Protein AF-A0A1J9QAL1-F1 (afdb_monomer)

Radius of gyration: 23.19 Å; Cα contacts (8 Å, |Δi|>4): 444; chains: 1; bounding box: 51×46×74 Å

Mean predicted aligned error: 13.64 Å

Sequence (274 aa):
MTLDLRPATLLKVIETEDSNLILTVKATVKRKQAPIKALMLPHNRDQYMPSDEPDDVVESREITPYADLEEEDDTTERERSHQLRLTFNRPPIDIERGFFFGTDKQAYDVLLETKTRQGDISEIHFYITFNDEECLVLMGALNTGGTAVSYDGWGQRSRRRRDFKWILFLDRKNLTTAPTEPLSSKQCPIYVPSRGLGRGVFGEVVLVTDVSSAKLYAAKVFGKRAAFQNKMNIIRNISHRHIVEFVDFVDEHSPQMITEYLPGGNLEKEHKRH

Solvent-accessible surface area (backbone atoms only — not comparable to full-atom values): 16800 Å² total; per-residue (Å²): 94,76,48,77,45,64,71,64,95,65,65,75,68,59,84,59,84,55,84,47,64,73,48,76,51,68,53,76,80,85,84,55,67,63,56,47,56,17,55,67,31,80,79,21,51,86,40,40,43,81,54,83,77,73,76,78,82,73,77,82,73,85,78,80,91,77,82,87,82,78,93,69,89,76,78,76,74,70,88,65,54,45,35,36,51,45,31,66,92,61,65,38,90,44,72,94,67,25,39,32,36,17,45,48,84,90,83,48,56,32,46,56,48,90,84,68,100,69,79,64,72,24,61,57,34,33,31,39,30,66,48,100,80,73,42,47,28,40,36,29,28,70,84,41,78,24,41,24,58,20,51,67,72,44,46,65,84,48,72,57,37,50,63,39,59,36,52,58,78,89,55,86,86,67,74,79,69,49,58,93,61,86,66,90,62,92,67,75,80,49,70,48,77,75,49,81,74,49,76,55,97,85,35,43,29,29,33,24,30,30,33,62,39,49,37,65,26,30,31,40,40,40,96,46,70,69,64,45,54,57,47,52,75,58,47,77,78,54,84,52,100,91,48,87,47,66,74,49,76,46,70,89,84,55,42,27,45,33,24,63,56,68,89,82,68,50,71,70,62,54,59,73,73,111

pLDDT: mean 70.22, std 18.39, range [26.47, 92.69]

InterPro domains:
  IPR000719 Protein kinase domain [PF00069] (193-272)
  IPR000719 Protein kinase domain [PS50011] (191-274)
  IPR011009 Protein kinase-like domain superfamily [SSF56112] (191-272)
  IPR017441 Protein kinase, ATP binding site [PS00107] (197-220)

Structure (mmCIF, N/CA/C/O backbone):
data_AF-A0A1J9QAL1-F1
#
_entry.id   AF-A0A1J9QAL1-F1
#
loop_
_atom_site.group_PDB
_atom_site.id
_atom_site.type_symbol
_atom_site.label_atom_id
_atom_site.label_alt_id
_atom_site.label_comp_id
_atom_site.label_asym_id
_atom_site.label_entity_id
_atom_site.label_seq_id
_atom_site.pdbx_PDB_ins_code
_atom_site.Cartn_x
_atom_site.Cartn_y
_atom_site.Cartn_z
_atom_site.occupancy
_atom_site.B_iso_or_equiv
_atom_site.auth_seq_id
_atom_site.auth_comp_id
_atom_site.auth_asym_id
_atom_site.auth_atom_id
_atom_site.pdbx_PDB_model_num
ATOM 1 N N . MET A 1 1 ? -4.523 12.481 9.105 1.00 44.00 1 MET A N 1
ATOM 2 C CA . MET A 1 1 ? -3.624 11.488 9.740 1.00 44.00 1 MET A CA 1
ATOM 3 C C . MET A 1 1 ? -2.606 10.968 8.719 1.00 44.00 1 MET A C 1
ATOM 5 O O . MET A 1 1 ? -2.950 10.912 7.541 1.00 44.00 1 MET A O 1
ATOM 9 N N . THR A 1 2 ? -1.374 10.642 9.135 1.00 42.22 2 THR A N 1
ATOM 10 C CA . THR A 1 2 ? -0.340 10.021 8.278 1.00 42.22 2 THR A CA 1
ATOM 11 C C . THR A 1 2 ? 0.033 8.667 8.864 1.00 42.22 2 THR A C 1
ATOM 13 O O . THR A 1 2 ? 0.463 8.611 10.014 1.00 42.22 2 THR A O 1
ATOM 16 N N . LEU A 1 3 ? -0.135 7.604 8.084 1.00 49.38 3 LEU A N 1
ATOM 17 C CA . LEU A 1 3 ? 0.324 6.260 8.414 1.00 49.38 3 LEU A CA 1
ATOM 18 C C . LEU A 1 3 ? 1.672 6.032 7.725 1.00 49.38 3 LEU A C 1
ATOM 20 O O . LEU A 1 3 ? 1.733 6.011 6.498 1.00 49.38 3 LEU A O 1
ATOM 24 N N . ASP A 1 4 ? 2.744 5.920 8.513 1.00 48.81 4 ASP A N 1
ATOM 25 C CA . ASP A 1 4 ? 4.092 5.621 8.017 1.00 48.81 4 ASP A CA 1
ATOM 26 C C . ASP A 1 4 ? 4.394 4.136 8.223 1.00 48.81 4 ASP A C 1
ATOM 28 O O . ASP A 1 4 ? 4.777 3.719 9.317 1.00 48.81 4 ASP A O 1
ATOM 32 N N . LEU A 1 5 ? 4.196 3.336 7.177 1.00 45.59 5 LEU A N 1
ATOM 33 C CA . LEU A 1 5 ? 4.610 1.940 7.154 1.00 45.59 5 LEU A CA 1
ATOM 34 C C . LEU A 1 5 ? 6.097 1.928 6.785 1.00 45.59 5 LEU A C 1
ATOM 36 O O . LEU A 1 5 ? 6.481 2.351 5.699 1.00 45.59 5 LEU A O 1
ATOM 40 N N . ARG A 1 6 ? 6.963 1.525 7.714 1.00 36.12 6 ARG A N 1
ATOM 41 C CA . ARG A 1 6 ? 8.414 1.474 7.493 1.00 36.12 6 ARG A CA 1
ATOM 42 C C . ARG A 1 6 ? 8.888 0.028 7.307 1.00 36.12 6 ARG A C 1
ATOM 44 O O . ARG A 1 6 ? 8.418 -0.844 8.035 1.00 36.12 6 ARG A O 1
ATOM 51 N N . PRO A 1 7 ? 9.905 -0.213 6.469 1.00 31.02 7 PRO A N 1
ATOM 52 C CA . PRO A 1 7 ? 10.680 -1.435 6.467 1.00 31.02 7 PRO A CA 1
ATOM 53 C C . PRO A 1 7 ? 11.702 -1.277 7.604 1.00 31.02 7 PRO A C 1
ATOM 55 O O . PRO A 1 7 ? 12.449 -0.305 7.631 1.00 31.02 7 PRO A O 1
ATOM 58 N N . ALA A 1 8 ? 11.725 -2.175 8.585 1.00 28.23 8 ALA A N 1
ATOM 59 C CA . ALA A 1 8 ? 12.840 -2.313 9.539 1.00 28.23 8 ALA A CA 1
ATOM 60 C C . ALA A 1 8 ? 13.425 -0.999 10.121 1.00 28.23 8 ALA A C 1
ATOM 62 O O . ALA A 1 8 ? 14.508 -0.561 9.757 1.00 28.23 8 ALA A O 1
ATOM 63 N N . THR A 1 9 ? 12.760 -0.325 11.053 1.00 26.47 9 THR A N 1
ATOM 64 C CA . THR A 1 9 ? 13.133 -0.512 12.479 1.00 26.47 9 THR A CA 1
ATOM 65 C C . THR A 1 9 ? 12.033 -1.205 13.283 1.00 26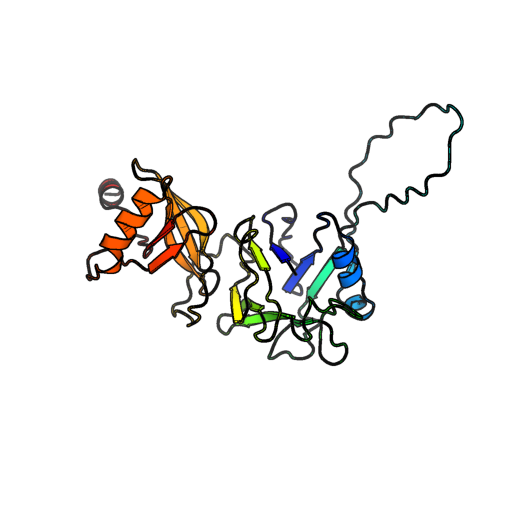.47 9 THR A C 1
ATOM 67 O O . THR A 1 9 ? 12.021 -1.232 14.504 1.00 26.47 9 THR A O 1
ATOM 70 N N . LEU A 1 10 ? 11.089 -1.784 12.552 1.00 31.61 10 LEU A N 1
ATOM 71 C CA . LEU A 1 10 ? 9.937 -2.533 13.036 1.00 31.61 10 LEU A CA 1
ATOM 72 C C . LEU A 1 10 ? 9.922 -3.934 12.402 1.00 31.61 10 LEU A C 1
ATOM 74 O O . LEU A 1 10 ? 8.880 -4.556 12.259 1.00 31.61 10 LEU A O 1
ATOM 78 N N . LEU A 1 11 ? 11.107 -4.409 11.996 1.00 28.36 11 LEU A N 1
ATOM 79 C CA . LEU A 1 11 ? 11.365 -5.778 11.559 1.00 28.36 11 LEU A CA 1
ATOM 80 C C . LEU A 1 11 ? 12.098 -6.531 12.677 1.00 28.36 11 LEU A C 1
ATOM 82 O O . LEU A 1 11 ? 13.211 -7.009 12.520 1.00 28.36 11 LEU A O 1
ATOM 86 N N . LYS A 1 12 ? 11.421 -6.669 13.810 1.00 28.33 12 LYS A N 1
ATOM 87 C CA . LYS A 1 12 ? 10.929 -8.004 14.119 1.00 28.33 12 LYS A CA 1
ATOM 88 C C . LYS A 1 12 ? 9.468 -7.994 13.662 1.00 28.33 12 LYS A C 1
ATOM 90 O O . LYS A 1 12 ? 8.546 -7.860 14.457 1.00 28.33 12 LYS A O 1
ATOM 95 N N . VAL A 1 13 ? 9.253 -8.149 12.350 1.00 34.69 13 VAL A N 1
ATOM 96 C CA . VAL A 1 13 ? 8.207 -9.077 11.926 1.00 34.69 13 VAL A CA 1
ATOM 97 C C . VAL A 1 13 ? 8.785 -10.363 12.466 1.00 34.69 13 VAL A C 1
ATOM 99 O O . VAL A 1 13 ? 9.660 -10.979 11.865 1.00 34.69 13 VAL A O 1
ATOM 102 N N . ILE A 1 14 ? 8.465 -10.611 13.736 1.00 33.81 14 ILE A N 1
ATOM 103 C CA . ILE A 1 14 ? 8.548 -11.930 14.300 1.00 33.81 14 ILE A CA 1
ATOM 104 C C . ILE A 1 14 ? 7.841 -12.743 13.222 1.00 33.81 14 ILE A C 1
ATOM 106 O O . ILE A 1 14 ? 6.756 -12.363 12.771 1.00 33.81 14 ILE A O 1
ATOM 110 N N . GLU A 1 15 ? 8.508 -13.765 12.715 1.00 38.78 15 GLU A N 1
ATOM 111 C CA . GLU A 1 15 ? 7.808 -14.948 12.249 1.00 38.78 15 GLU A CA 1
ATOM 112 C C . GLU A 1 15 ? 6.836 -15.292 13.379 1.00 38.78 15 GLU A C 1
ATOM 114 O O . GLU A 1 15 ? 7.219 -15.959 14.335 1.00 38.78 15 GLU A O 1
ATOM 119 N N . THR A 1 16 ? 5.659 -14.660 13.424 1.00 40.59 16 THR A N 1
ATOM 120 C CA . THR A 1 16 ? 4.773 -14.831 14.557 1.00 40.59 16 THR A CA 1
ATOM 121 C C . THR A 1 16 ? 4.204 -16.211 14.367 1.00 40.59 16 THR A C 1
ATOM 123 O O . THR A 1 16 ? 3.230 -16.396 13.649 1.00 40.59 16 THR A O 1
ATOM 126 N N . GLU A 1 17 ? 4.818 -17.166 15.059 1.00 49.66 17 GLU A N 1
ATOM 127 C CA . GLU A 1 17 ? 4.207 -18.429 15.467 1.00 49.66 17 GLU A CA 1
ATOM 128 C C . GLU A 1 17 ? 2.837 -18.193 16.140 1.00 49.66 17 GLU A C 1
ATOM 130 O O . GLU A 1 17 ? 2.042 -19.116 16.280 1.00 49.66 17 GLU A O 1
ATOM 135 N N . ASP A 1 18 ? 2.529 -16.946 16.527 1.00 64.12 18 ASP A N 1
ATOM 136 C CA . ASP A 1 18 ? 1.201 -16.482 16.908 1.00 64.12 18 ASP A CA 1
ATOM 137 C C . ASP A 1 18 ? 0.261 -16.400 15.690 1.00 64.12 18 ASP A C 1
ATOM 139 O O . ASP A 1 18 ? 0.054 -15.342 15.090 1.00 64.12 18 ASP A O 1
ATOM 143 N N . SER A 1 19 ? -0.353 -17.541 15.368 1.00 73.25 19 SER A N 1
ATOM 144 C CA . SER A 1 19 ? -1.399 -17.697 14.348 1.00 73.25 19 SER A CA 1
ATOM 145 C C . SER A 1 19 ? -2.634 -16.813 14.573 1.00 73.25 19 SER A C 1
ATOM 147 O O . SER A 1 19 ? -3.528 -16.782 13.731 1.00 73.25 19 SER A O 1
ATOM 149 N N . ASN A 1 20 ? -2.728 -16.127 15.716 1.00 83.62 20 ASN A N 1
ATOM 150 C CA . ASN A 1 20 ? -3.846 -15.267 16.067 1.00 83.62 20 ASN A CA 1
ATOM 151 C C . ASN A 1 20 ? -3.594 -13.776 15.747 1.00 83.62 20 ASN A C 1
ATOM 153 O O . ASN A 1 20 ? -4.528 -12.977 15.828 1.00 83.62 20 ASN A O 1
ATOM 157 N N . LEU A 1 21 ? -2.377 -13.367 15.369 1.00 83.62 21 LEU A N 1
ATOM 158 C CA . LEU A 1 21 ? -2.067 -11.973 15.028 1.00 83.62 21 LEU A CA 1
ATOM 159 C C . LEU A 1 21 ? -2.410 -11.642 13.566 1.00 83.62 21 LEU A C 1
ATOM 161 O O . LEU A 1 21 ? -1.932 -12.299 12.650 1.00 83.62 21 LEU A O 1
ATOM 165 N N . ILE A 1 22 ? -3.171 -10.563 13.351 1.00 83.31 22 ILE A N 1
ATOM 166 C CA . ILE A 1 22 ? -3.486 -10.026 12.016 1.00 83.31 22 ILE A CA 1
ATOM 167 C C . ILE A 1 22 ? -2.490 -8.923 11.637 1.00 83.31 22 ILE A C 1
ATOM 169 O O . ILE A 1 22 ? -1.850 -8.975 10.590 1.00 83.31 22 ILE A O 1
ATOM 173 N N . LEU A 1 23 ? -2.371 -7.891 12.479 1.00 84.25 23 LEU A N 1
ATOM 174 C CA . LEU A 1 23 ? -1.538 -6.713 12.218 1.00 84.25 23 LEU A CA 1
ATOM 175 C C . LEU A 1 23 ? -1.166 -6.015 13.529 1.00 84.25 23 LEU A C 1
ATOM 177 O O . LEU A 1 23 ? -1.953 -5.976 14.472 1.00 84.25 23 LEU A O 1
ATOM 181 N N . THR A 1 24 ? 0.015 -5.397 13.570 1.00 83.50 24 THR A N 1
ATOM 182 C CA . THR A 1 24 ? 0.399 -4.472 14.646 1.00 83.50 24 THR A CA 1
ATOM 183 C C . THR A 1 24 ? 0.444 -3.039 14.125 1.00 83.50 24 THR A C 1
ATOM 185 O O . THR A 1 24 ? 1.157 -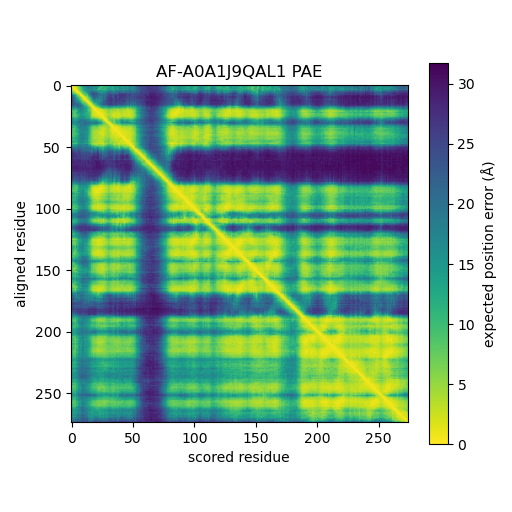2.741 13.168 1.00 83.50 24 THR A O 1
ATOM 188 N N . VAL A 1 25 ? -0.283 -2.136 14.780 1.00 82.38 25 VAL A N 1
ATOM 189 C CA . VAL A 1 25 ? -0.315 -0.701 14.473 1.00 82.38 25 VAL A CA 1
ATOM 190 C C . VAL A 1 25 ? 0.496 0.040 15.530 1.00 82.38 25 VAL A C 1
ATOM 192 O O . VAL A 1 25 ? 0.171 -0.031 16.711 1.00 82.38 25 VAL A O 1
ATOM 195 N N . LYS A 1 26 ? 1.546 0.765 15.127 1.00 79.56 26 LYS A N 1
ATOM 196 C CA . LYS A 1 26 ? 2.393 1.538 16.051 1.00 79.56 26 LYS A CA 1
ATOM 197 C C . LYS A 1 26 ? 2.291 3.035 15.791 1.00 79.56 26 LYS A C 1
ATOM 199 O O . LYS A 1 26 ? 2.238 3.478 14.644 1.00 79.56 26 LYS A O 1
ATOM 204 N N . ALA A 1 27 ? 2.317 3.823 16.860 1.00 71.94 27 ALA A N 1
ATOM 205 C CA . ALA A 1 27 ? 2.419 5.273 16.759 1.00 71.94 27 ALA A CA 1
ATOM 206 C C . ALA A 1 27 ? 3.883 5.685 16.544 1.00 71.94 27 ALA A C 1
ATOM 208 O O . ALA A 1 27 ? 4.747 5.383 17.362 1.00 71.94 27 ALA A O 1
ATOM 209 N N . THR A 1 28 ? 4.179 6.421 15.470 1.00 64.56 28 THR A N 1
ATOM 210 C CA . THR A 1 28 ? 5.517 7.002 15.275 1.00 64.56 28 THR A CA 1
ATOM 211 C C . THR A 1 28 ? 5.634 8.353 15.981 1.00 64.56 28 THR A C 1
ATOM 213 O O . THR A 1 28 ? 4.925 9.303 15.630 1.00 64.56 28 THR A O 1
ATOM 216 N N . VAL A 1 29 ? 6.573 8.470 16.920 1.00 58.91 29 VAL A N 1
ATOM 217 C CA . VAL A 1 29 ? 6.831 9.681 17.719 1.00 58.91 29 VAL A CA 1
ATOM 218 C C . VAL A 1 29 ? 7.684 10.672 16.927 1.00 58.91 29 VAL A C 1
ATOM 220 O O . VAL A 1 29 ? 8.828 10.952 17.245 1.00 58.91 29 VAL A O 1
ATOM 223 N N . LYS A 1 30 ? 7.164 11.210 15.821 1.00 54.84 30 LYS A N 1
ATOM 224 C CA . LYS A 1 30 ? 7.958 12.141 14.999 1.00 54.84 30 LYS A CA 1
ATOM 225 C C . LYS A 1 30 ? 7.956 13.592 15.482 1.00 54.84 30 LYS A C 1
ATOM 227 O O . LYS A 1 30 ? 8.576 14.381 14.783 1.00 54.84 30 LYS A O 1
ATOM 232 N N . ARG A 1 31 ? 7.260 13.945 16.586 1.00 48.56 31 ARG A N 1
ATOM 233 C CA . ARG A 1 31 ? 7.255 15.264 17.301 1.00 48.56 31 ARG A CA 1
ATOM 234 C C . ARG A 1 31 ? 5.979 15.548 18.118 1.00 48.56 31 ARG A C 1
ATOM 236 O O . ARG A 1 31 ? 5.906 16.572 18.785 1.00 48.56 31 ARG A O 1
ATOM 243 N N . LYS A 1 32 ? 4.932 14.719 18.029 1.00 58.09 32 LYS A N 1
ATOM 244 C CA . LYS A 1 32 ? 3.644 14.953 18.711 1.00 58.09 32 LYS A CA 1
ATOM 245 C C . LYS A 1 32 ? 3.228 13.706 19.482 1.00 58.09 32 LYS A C 1
ATOM 247 O O . LYS A 1 32 ? 3.174 12.638 18.888 1.00 58.09 32 LYS A O 1
ATOM 252 N N . GLN A 1 33 ? 2.860 13.860 20.754 1.00 66.69 33 GLN A N 1
ATOM 253 C CA . GLN A 1 33 ? 2.300 12.778 21.582 1.00 66.69 33 GLN A CA 1
ATOM 254 C C . GLN A 1 33 ? 0.847 12.419 21.212 1.00 66.69 33 GLN A C 1
ATOM 256 O O . GLN A 1 33 ? 0.307 11.438 21.709 1.00 66.69 33 GLN A O 1
ATOM 261 N N . ALA A 1 34 ? 0.186 13.198 20.346 1.00 69.31 34 ALA A N 1
ATOM 262 C CA . ALA A 1 34 ? -1.221 12.987 19.991 1.00 69.31 34 ALA A CA 1
ATOM 263 C C . ALA A 1 34 ? -1.540 11.566 19.465 1.00 69.31 34 ALA A C 1
ATOM 265 O O . ALA A 1 34 ? -2.515 10.990 19.940 1.00 69.31 34 ALA A O 1
ATOM 266 N N . PRO A 1 35 ? -0.730 10.945 18.578 1.00 70.94 35 PRO A N 1
ATOM 267 C CA . PRO A 1 35 ? -0.970 9.568 18.143 1.00 70.94 35 PRO A CA 1
ATOM 268 C C . PRO A 1 35 ? -0.834 8.551 19.281 1.00 70.94 35 PRO A C 1
ATOM 270 O O . PRO A 1 35 ? -1.617 7.616 19.343 1.00 70.94 35 PRO A O 1
ATOM 273 N N . ILE A 1 36 ? 0.107 8.748 20.212 1.00 73.25 36 ILE A N 1
ATOM 274 C CA . ILE A 1 36 ? 0.244 7.894 21.403 1.00 73.25 36 ILE A CA 1
ATOM 275 C C . ILE A 1 36 ? -1.014 7.995 22.271 1.00 73.25 36 ILE A C 1
ATOM 277 O O . ILE A 1 36 ? -1.611 6.979 22.618 1.00 73.25 36 ILE A O 1
ATOM 281 N N . LYS A 1 37 ? -1.460 9.225 22.557 1.00 76.75 37 LYS A N 1
ATOM 282 C CA . LYS A 1 37 ? -2.675 9.483 23.344 1.00 76.75 37 LYS A CA 1
ATOM 283 C C . LYS A 1 37 ? -3.911 8.845 22.711 1.00 76.75 37 LYS A C 1
ATOM 285 O O . LYS A 1 37 ? -4.766 8.364 23.445 1.00 76.75 37 LYS A O 1
ATOM 290 N N . ALA A 1 38 ? -3.981 8.809 21.378 1.00 78.38 38 ALA A N 1
ATOM 291 C CA . ALA A 1 38 ? -5.024 8.103 20.643 1.00 78.38 38 ALA A CA 1
ATOM 292 C C . ALA A 1 38 ? -4.972 6.585 20.885 1.00 78.38 38 ALA A C 1
ATOM 294 O O . ALA A 1 38 ? -5.982 5.998 21.259 1.00 78.38 38 ALA A O 1
ATOM 295 N N . LEU A 1 39 ? -3.802 5.946 20.758 1.00 80.44 39 LEU A N 1
ATOM 296 C CA . LEU A 1 39 ? -3.681 4.500 21.008 1.00 80.44 39 LEU A CA 1
ATOM 297 C C . LEU A 1 39 ? -4.015 4.125 22.459 1.00 80.44 39 LEU A C 1
ATOM 299 O O . LEU A 1 39 ? -4.565 3.057 22.696 1.00 80.44 39 LEU A O 1
ATOM 303 N N . MET A 1 40 ? -3.731 5.011 23.416 1.00 80.31 40 MET A N 1
ATOM 304 C CA . MET A 1 40 ? -3.992 4.804 24.847 1.00 80.31 40 MET A CA 1
ATOM 305 C C . MET A 1 40 ? -5.431 5.126 25.282 1.00 80.31 40 MET A C 1
ATOM 307 O O . MET A 1 40 ? -5.734 5.082 26.477 1.00 80.31 40 MET A O 1
ATOM 311 N N . LEU A 1 41 ? -6.328 5.487 24.357 1.00 82.69 41 LEU A N 1
ATOM 312 C CA . LEU A 1 41 ? -7.716 5.769 24.713 1.00 82.69 41 LEU A CA 1
ATOM 313 C C . LEU A 1 41 ? -8.362 4.544 25.380 1.00 82.69 41 LEU A C 1
ATOM 315 O O . LEU A 1 41 ? -8.151 3.427 24.915 1.00 82.69 41 LEU A O 1
ATOM 319 N N . PRO A 1 42 ? -9.211 4.723 26.415 1.00 84.06 42 PRO A N 1
ATOM 320 C CA . PRO A 1 42 ? -9.807 3.600 27.144 1.00 84.06 42 PRO A CA 1
ATOM 321 C C . PRO A 1 42 ? -10.554 2.587 26.267 1.00 84.06 42 PRO A C 1
ATOM 323 O O . PRO A 1 42 ? -10.634 1.422 26.632 1.00 84.06 42 PRO A O 1
ATOM 326 N N . HIS A 1 43 ? -11.070 3.022 25.112 1.00 84.00 43 HIS A N 1
ATOM 327 C CA . HIS A 1 43 ? -11.781 2.164 24.155 1.00 84.00 43 HIS A CA 1
ATOM 328 C C . HIS A 1 43 ? -10.834 1.198 23.429 1.00 84.00 43 HIS A C 1
ATOM 330 O O . HIS A 1 43 ? -11.241 0.113 23.048 1.00 84.00 43 HIS A O 1
ATOM 336 N N . ASN A 1 44 ? -9.555 1.556 23.302 1.00 85.06 44 ASN A N 1
ATOM 337 C CA . ASN A 1 44 ? -8.545 0.732 22.645 1.00 85.06 44 ASN A CA 1
ATOM 338 C C . ASN A 1 44 ? -7.849 -0.223 23.626 1.00 85.06 44 ASN A C 1
ATOM 340 O O . ASN A 1 44 ? -6.970 -0.976 23.216 1.00 85.06 44 ASN A O 1
ATOM 344 N N . ARG A 1 45 ? -8.201 -0.183 24.922 1.00 82.44 45 ARG A N 1
ATOM 345 C CA . ARG A 1 45 ? -7.477 -0.877 26.001 1.00 82.44 45 ARG A CA 1
ATOM 346 C C . ARG A 1 45 ? -7.335 -2.372 25.750 1.00 82.44 45 ARG A C 1
ATOM 348 O O . ARG A 1 45 ? -6.292 -2.931 26.068 1.00 82.44 45 ARG A O 1
ATOM 355 N N . ASP A 1 46 ? -8.352 -2.995 25.166 1.00 80.19 46 ASP A N 1
ATOM 356 C CA . ASP A 1 46 ? -8.321 -4.426 24.890 1.00 80.19 46 ASP A CA 1
ATOM 357 C C . ASP A 1 46 ? -7.293 -4.764 23.808 1.00 80.19 46 ASP A C 1
ATOM 359 O O . ASP A 1 46 ? -6.580 -5.753 23.937 1.00 80.19 46 ASP A O 1
ATOM 363 N N . GLN A 1 47 ? -7.156 -3.934 22.773 1.00 81.06 47 GLN A N 1
ATOM 364 C CA . GLN A 1 47 ? -6.204 -4.145 21.673 1.00 81.06 47 GLN A CA 1
ATOM 365 C C . GLN A 1 47 ? -4.817 -3.546 21.952 1.00 81.06 47 GLN A C 1
ATOM 367 O O . GLN A 1 47 ? -3.858 -3.830 21.233 1.00 81.06 47 GLN A O 1
ATOM 372 N N . TYR A 1 48 ? -4.699 -2.709 22.980 1.00 83.62 48 TYR A N 1
ATOM 373 C CA . TYR A 1 48 ? -3.473 -2.017 23.340 1.00 83.62 48 TYR A CA 1
ATOM 374 C C . TYR A 1 48 ? -2.479 -2.937 24.046 1.00 83.62 48 TYR A C 1
ATOM 376 O O . TYR A 1 48 ? -2.805 -3.614 25.020 1.00 83.62 48 TYR A O 1
ATOM 384 N N . MET A 1 49 ? -1.229 -2.896 23.587 1.00 78.19 49 MET A N 1
ATOM 385 C CA . MET A 1 49 ? -0.098 -3.476 24.300 1.00 78.19 49 MET A CA 1
ATOM 386 C C . MET A 1 49 ? 0.984 -2.414 24.518 1.00 78.19 49 MET A C 1
ATOM 388 O O . MET A 1 49 ? 1.424 -1.787 23.550 1.00 78.19 49 MET A O 1
ATOM 392 N N . PRO A 1 50 ? 1.455 -2.211 25.760 1.00 68.56 50 PRO A N 1
ATOM 393 C CA . PRO A 1 50 ? 2.728 -1.542 25.981 1.00 68.56 50 PRO A CA 1
ATOM 394 C C . PRO A 1 50 ? 3.856 -2.442 25.448 1.00 68.56 50 PRO A C 1
ATOM 396 O O . PRO A 1 50 ? 3.772 -3.664 25.532 1.00 68.56 50 PRO A O 1
ATOM 399 N N . SER A 1 51 ? 4.882 -1.856 24.835 1.00 63.75 51 SER A N 1
ATOM 400 C CA . SER A 1 51 ? 6.058 -2.605 24.380 1.00 63.75 51 SER A CA 1
ATOM 401 C C . SER A 1 51 ? 7.013 -2.859 25.547 1.00 63.75 51 SER A C 1
ATOM 403 O O . SER A 1 51 ? 7.399 -1.906 26.219 1.00 63.75 51 SER A O 1
ATOM 405 N N . ASP A 1 52 ? 7.428 -4.115 25.727 1.00 52.69 52 ASP A N 1
ATOM 406 C CA . ASP A 1 52 ? 8.350 -4.579 26.781 1.00 52.69 52 ASP A CA 1
ATOM 407 C C . ASP A 1 52 ? 9.829 -4.594 26.340 1.00 52.69 52 ASP A C 1
ATOM 409 O O . ASP A 1 52 ? 10.632 -5.316 26.925 1.00 52.69 52 ASP A O 1
ATOM 413 N N . GLU A 1 53 ? 10.211 -3.860 25.286 1.00 48.69 53 GLU A N 1
ATOM 414 C CA . GLU A 1 53 ? 11.618 -3.843 24.850 1.00 48.69 53 GLU A CA 1
ATOM 415 C C . GLU A 1 53 ? 12.467 -3.248 25.991 1.00 48.69 53 GLU A C 1
ATOM 417 O O . GLU A 1 53 ? 12.212 -2.103 26.386 1.00 48.69 53 GLU A O 1
ATOM 422 N N . PRO A 1 54 ? 13.411 -4.012 26.576 1.00 40.41 54 PRO A N 1
ATOM 423 C CA . PRO A 1 54 ? 14.272 -3.504 27.628 1.00 40.41 54 PRO A CA 1
ATOM 424 C C . PRO A 1 54 ? 15.164 -2.412 27.042 1.00 40.41 54 PRO A C 1
ATOM 426 O O . PRO A 1 54 ? 15.735 -2.589 25.968 1.00 40.41 54 PRO A O 1
ATOM 429 N N . ASP A 1 55 ? 15.266 -1.292 27.759 1.00 40.59 55 ASP A N 1
ATOM 430 C CA . ASP A 1 55 ? 16.217 -0.227 27.457 1.00 40.59 55 ASP A CA 1
ATOM 431 C C . ASP A 1 55 ? 17.597 -0.855 27.208 1.00 40.59 55 ASP A C 1
ATOM 433 O O . ASP A 1 55 ? 18.118 -1.557 28.083 1.00 40.59 55 ASP A O 1
ATOM 437 N N . ASP A 1 56 ? 18.182 -0.618 26.028 1.00 37.91 56 ASP A N 1
ATOM 438 C CA . ASP A 1 56 ? 19.599 -0.890 25.800 1.00 37.91 56 ASP A CA 1
ATOM 439 C C . ASP A 1 56 ? 20.365 -0.314 26.992 1.00 37.91 56 ASP A C 1
ATOM 441 O O . ASP A 1 56 ? 20.205 0.858 27.347 1.00 37.91 56 ASP A O 1
ATOM 445 N N . VAL A 1 57 ? 21.132 -1.179 27.654 1.00 38.06 57 VAL A N 1
ATOM 446 C CA . VAL A 1 57 ? 21.895 -0.872 28.860 1.00 38.06 57 VAL A CA 1
ATOM 447 C C . VAL A 1 57 ? 22.786 0.331 28.566 1.00 38.06 57 VAL A C 1
ATOM 449 O O . VAL A 1 57 ? 23.864 0.200 27.990 1.00 38.06 57 VAL A O 1
ATOM 452 N N . VAL A 1 58 ? 22.338 1.522 28.967 1.00 39.22 58 VAL A N 1
ATOM 453 C CA . VAL A 1 58 ? 23.212 2.681 29.089 1.00 39.22 58 VAL A CA 1
ATOM 454 C C . VAL A 1 58 ? 24.127 2.361 30.257 1.00 39.22 58 VAL A C 1
ATOM 456 O O . VAL A 1 58 ? 23.749 2.453 31.426 1.00 39.22 58 VAL A O 1
ATOM 459 N N . GLU A 1 59 ? 25.313 1.889 29.893 1.00 35.78 59 GLU A N 1
ATOM 460 C CA . GLU A 1 59 ? 26.474 1.698 30.741 1.00 35.78 59 GLU A CA 1
ATOM 461 C C . GLU A 1 59 ? 26.572 2.880 31.715 1.00 35.78 59 GLU A C 1
ATOM 463 O O . GLU A 1 59 ? 26.787 4.029 31.319 1.00 35.78 59 GLU A O 1
ATOM 468 N N . SER A 1 60 ? 26.312 2.600 32.995 1.00 39.00 60 SER A N 1
ATOM 469 C CA . SER A 1 60 ? 26.376 3.582 34.069 1.00 39.00 60 SER A CA 1
ATOM 470 C C . SER A 1 60 ? 27.782 4.163 34.120 1.00 39.00 60 SER A C 1
ATOM 472 O O . SER A 1 60 ? 28.711 3.527 34.610 1.00 39.00 60 SER A O 1
ATOM 474 N N . ARG A 1 61 ? 27.946 5.386 33.620 1.00 41.59 61 ARG A N 1
ATOM 475 C CA . ARG A 1 61 ? 29.065 6.224 34.033 1.00 41.59 61 ARG A CA 1
ATOM 476 C C . ARG A 1 61 ? 28.627 6.952 35.292 1.00 41.59 61 ARG A C 1
ATOM 478 O O . ARG A 1 61 ? 27.663 7.711 35.269 1.00 41.59 61 ARG A O 1
ATOM 485 N N . GLU A 1 62 ? 29.313 6.640 36.384 1.00 33.97 62 GLU A N 1
ATOM 486 C CA . GLU A 1 62 ? 29.197 7.306 37.678 1.00 33.97 62 GLU A CA 1
ATOM 487 C C . GLU A 1 62 ? 29.224 8.833 37.504 1.00 33.97 62 GLU A C 1
ATOM 489 O O . GLU A 1 62 ? 30.111 9.378 36.844 1.00 33.97 62 GLU A O 1
ATOM 494 N N . ILE A 1 63 ? 28.245 9.523 38.095 1.00 34.66 63 ILE A N 1
ATOM 495 C CA . ILE A 1 63 ? 28.196 10.985 38.155 1.00 34.66 63 ILE A CA 1
ATOM 496 C C . ILE A 1 63 ? 28.676 11.420 39.540 1.00 34.66 63 ILE A C 1
ATOM 498 O O . ILE A 1 63 ? 28.097 11.062 40.565 1.00 34.66 63 ILE A O 1
ATOM 502 N N . THR A 1 64 ? 29.746 12.207 39.547 1.00 41.62 64 THR A N 1
ATOM 503 C CA . THR A 1 64 ? 30.274 12.950 40.695 1.00 41.62 64 THR A CA 1
ATOM 504 C C . THR A 1 64 ? 29.261 14.010 41.152 1.00 41.62 64 THR A C 1
ATOM 506 O O . THR A 1 64 ? 28.730 14.718 40.294 1.00 41.62 64 THR A O 1
ATOM 509 N N . PRO A 1 65 ? 29.000 14.200 42.460 1.00 40.41 65 PRO A N 1
ATOM 510 C CA . PRO A 1 65 ? 28.050 15.208 42.904 1.00 40.41 65 PRO A CA 1
ATOM 511 C C . PRO A 1 65 ? 28.717 16.587 42.895 1.00 40.41 65 PRO A C 1
ATOM 513 O O . PRO A 1 65 ? 29.732 16.790 43.560 1.00 40.41 65 PRO A O 1
ATOM 516 N N . TYR A 1 66 ? 28.133 17.549 42.183 1.00 36.09 66 TYR A N 1
ATOM 517 C CA . TYR A 1 66 ? 28.296 18.965 42.503 1.00 36.09 66 TYR A CA 1
ATOM 518 C C . TYR A 1 66 ? 26.959 19.693 42.358 1.00 36.09 66 TYR A C 1
ATOM 520 O O . TYR A 1 66 ? 26.130 19.338 41.526 1.00 36.09 66 TYR A O 1
ATOM 528 N N . ALA A 1 67 ? 26.771 20.633 43.278 1.00 43.50 67 ALA A N 1
ATOM 529 C CA . ALA A 1 67 ? 25.512 21.158 43.779 1.00 43.50 67 ALA A CA 1
ATOM 530 C C . ALA A 1 67 ? 24.747 22.101 42.838 1.00 43.50 67 ALA A C 1
ATOM 532 O O . ALA A 1 67 ? 25.347 22.742 41.980 1.00 43.50 67 ALA A O 1
ATOM 533 N N . ASP A 1 68 ? 23.450 22.195 43.154 1.00 46.97 68 ASP A N 1
ATOM 534 C CA . ASP A 1 68 ? 22.476 23.259 42.893 1.00 46.97 68 ASP A CA 1
ATOM 535 C C . ASP A 1 68 ? 22.308 23.725 41.443 1.00 46.97 68 ASP A C 1
ATOM 537 O O . ASP A 1 68 ? 23.209 24.330 40.876 1.00 46.97 68 ASP A O 1
ATOM 541 N N . LEU A 1 69 ? 21.108 23.503 40.887 1.00 43.47 69 LEU A N 1
ATOM 542 C CA . LEU A 1 69 ? 20.259 24.506 40.221 1.00 43.47 69 LEU A CA 1
ATOM 543 C C . LEU A 1 69 ? 18.958 23.841 39.709 1.00 43.47 69 LEU A C 1
ATOM 545 O O . LEU A 1 69 ? 19.008 22.913 38.914 1.00 43.47 69 LEU A O 1
ATOM 549 N N . GLU A 1 70 ? 17.838 24.368 40.216 1.00 36.88 70 GLU A N 1
ATOM 550 C CA . GLU A 1 70 ? 16.464 24.428 39.677 1.00 36.88 70 GLU A CA 1
ATOM 551 C C . GLU A 1 70 ? 15.774 23.131 39.195 1.00 36.88 70 GLU A C 1
ATOM 553 O O . GLU A 1 70 ? 16.167 22.490 38.226 1.00 36.88 70 GLU A O 1
ATOM 558 N N . GLU A 1 71 ? 14.663 22.790 39.864 1.00 42.47 71 GLU A N 1
ATOM 559 C CA . GLU A 1 71 ? 13.697 21.771 39.439 1.00 42.47 71 GLU A CA 1
ATOM 560 C C . GLU A 1 71 ? 13.034 22.183 38.108 1.00 42.47 71 GLU A C 1
ATOM 562 O O . GLU A 1 71 ? 11.953 22.775 38.084 1.00 42.47 71 GLU A O 1
ATOM 567 N N . GLU A 1 72 ? 13.674 21.870 36.981 1.00 38.41 72 GLU A N 1
ATOM 568 C CA . GLU A 1 72 ? 12.952 21.646 35.732 1.00 38.41 72 GLU A CA 1
ATOM 569 C C . GLU A 1 72 ? 12.248 20.286 35.835 1.00 38.41 72 GLU A C 1
ATOM 571 O O . GLU A 1 72 ? 12.882 19.254 36.057 1.00 38.41 72 GLU A O 1
ATOM 576 N N . ASP A 1 73 ? 10.920 20.298 35.696 1.00 38.81 73 ASP A N 1
ATOM 577 C CA . ASP A 1 73 ? 10.054 19.123 35.540 1.00 38.81 73 ASP A CA 1
ATOM 578 C C . ASP A 1 73 ? 10.379 18.410 34.213 1.00 38.81 73 ASP A C 1
ATOM 580 O O . ASP A 1 73 ? 9.628 18.457 33.237 1.00 38.81 73 ASP A O 1
ATOM 584 N N . ASP A 1 74 ? 11.558 17.788 34.157 1.00 38.69 74 ASP A N 1
ATOM 585 C CA . ASP A 1 74 ? 12.029 16.960 33.056 1.00 38.69 74 ASP A CA 1
ATOM 586 C C . ASP A 1 74 ? 11.479 15.542 33.230 1.00 38.69 74 ASP A C 1
ATOM 588 O O . ASP A 1 74 ? 12.179 14.579 33.553 1.00 38.69 74 ASP A O 1
ATOM 592 N N . THR A 1 75 ? 10.169 15.398 33.020 1.00 38.66 75 THR A N 1
ATOM 593 C CA . THR A 1 75 ? 9.571 14.086 32.764 1.00 38.66 75 THR A CA 1
ATOM 594 C C . THR A 1 75 ? 9.991 13.615 31.371 1.00 38.66 75 THR A C 1
ATOM 596 O O . THR A 1 75 ? 9.217 13.610 30.412 1.00 38.66 75 THR A O 1
ATOM 599 N N . THR A 1 76 ? 11.244 13.172 31.251 1.00 42.66 76 THR A N 1
ATOM 600 C CA . THR A 1 76 ? 11.700 12.295 30.170 1.00 42.66 76 THR A CA 1
ATOM 601 C C . THR A 1 76 ? 10.987 10.950 30.307 1.00 42.66 76 THR A C 1
ATOM 603 O O . THR A 1 76 ? 11.547 9.949 30.750 1.00 42.66 76 THR A O 1
ATOM 606 N N . GLU A 1 77 ? 9.702 10.902 29.939 1.00 45.91 77 GLU A N 1
ATOM 607 C CA . GLU A 1 77 ? 9.027 9.637 29.674 1.00 45.91 77 GLU A CA 1
ATOM 608 C C . GLU A 1 77 ? 9.795 8.942 28.544 1.00 45.91 77 GLU A C 1
ATOM 610 O O . GLU A 1 77 ? 9.635 9.266 27.364 1.00 45.91 77 GLU A O 1
ATOM 615 N N . ARG A 1 78 ? 10.688 8.023 28.940 1.00 42.69 78 ARG A N 1
ATOM 616 C CA . ARG A 1 78 ? 11.408 7.085 28.073 1.00 42.69 78 ARG A CA 1
ATOM 617 C C . ARG A 1 78 ? 10.473 6.596 26.975 1.00 42.69 78 ARG A C 1
ATOM 619 O O . ARG A 1 78 ? 9.336 6.225 27.262 1.00 42.69 78 ARG A O 1
ATOM 626 N N . GLU A 1 79 ? 10.965 6.599 25.737 1.00 51.16 79 GLU A N 1
ATOM 627 C CA . GLU A 1 79 ? 10.232 6.322 24.497 1.00 51.16 79 GLU A CA 1
ATOM 628 C C . GLU A 1 79 ? 9.656 4.890 24.444 1.00 51.16 79 GLU A C 1
ATOM 630 O O . GLU A 1 79 ? 10.074 4.048 23.650 1.00 51.16 79 GLU A O 1
ATOM 635 N N . ARG A 1 80 ? 8.657 4.585 25.276 1.00 55.62 80 ARG A N 1
ATOM 636 C CA . ARG A 1 80 ? 7.909 3.331 25.202 1.00 55.62 80 ARG A CA 1
ATOM 637 C C . ARG A 1 80 ? 7.216 3.271 23.849 1.00 55.62 80 ARG A C 1
ATOM 639 O O . ARG A 1 80 ? 6.493 4.188 23.455 1.00 55.62 80 ARG A O 1
ATOM 646 N N . SER A 1 81 ? 7.418 2.179 23.114 1.00 62.91 81 SER A N 1
ATOM 647 C CA . SER A 1 81 ? 6.708 1.994 21.852 1.00 62.91 81 SER A CA 1
ATOM 648 C C . SER A 1 81 ? 5.250 1.611 22.152 1.00 62.91 81 SER A C 1
ATOM 650 O O . SER A 1 81 ? 4.964 0.613 22.811 1.00 62.91 81 SER A O 1
ATOM 652 N N . HIS A 1 82 ? 4.310 2.467 21.749 1.00 75.62 82 HIS A N 1
ATOM 653 C CA . HIS A 1 82 ? 2.876 2.261 21.956 1.00 75.62 82 HIS A CA 1
ATOM 654 C C . HIS A 1 82 ? 2.278 1.575 20.725 1.00 75.62 82 HIS A C 1
ATOM 656 O O . HIS A 1 82 ? 2.439 2.072 19.601 1.00 75.62 82 HIS A O 1
ATOM 662 N N . GLN A 1 83 ? 1.588 0.448 20.929 1.00 82.75 83 GLN A N 1
ATOM 663 C CA . GLN A 1 83 ? 1.079 -0.383 19.838 1.00 82.75 83 GLN A CA 1
ATOM 664 C C . GLN A 1 83 ? -0.332 -0.930 20.094 1.00 82.75 83 GLN A C 1
ATOM 666 O O . GLN A 1 83 ? -0.706 -1.229 21.226 1.00 82.75 83 GLN A O 1
ATOM 671 N N . LEU A 1 84 ? -1.098 -1.088 19.013 1.00 82.88 84 LEU A N 1
ATOM 672 C CA . LEU A 1 84 ? -2.338 -1.862 18.972 1.00 82.88 84 LEU A CA 1
ATOM 673 C C . LEU A 1 84 ? -2.095 -3.158 18.201 1.00 82.88 84 LEU A C 1
ATOM 675 O O . LEU A 1 84 ? -1.435 -3.140 17.159 1.00 82.88 84 LEU A O 1
ATOM 679 N N . ARG A 1 85 ? -2.644 -4.268 18.688 1.00 85.62 85 ARG A N 1
ATOM 680 C CA . ARG A 1 85 ? -2.620 -5.565 18.007 1.00 85.62 85 ARG A CA 1
ATOM 681 C C . ARG A 1 85 ? -4.029 -5.921 17.554 1.00 85.62 85 ARG A C 1
ATOM 683 O O . ARG A 1 85 ? -4.913 -6.117 18.382 1.00 85.62 85 ARG A O 1
ATOM 690 N N . LEU A 1 86 ? -4.206 -6.024 16.241 1.00 86.12 86 LEU A N 1
ATOM 691 C CA . LEU A 1 86 ? -5.403 -6.594 15.632 1.00 86.12 86 LEU A CA 1
ATOM 692 C C . LEU A 1 86 ? -5.221 -8.110 15.573 1.00 86.12 86 LEU A C 1
ATOM 694 O O . LEU A 1 86 ? -4.181 -8.585 15.115 1.00 86.12 86 LEU A O 1
ATOM 698 N N . THR A 1 87 ? -6.202 -8.867 16.048 1.00 85.81 87 THR A N 1
ATOM 699 C CA . THR A 1 87 ? -6.079 -10.315 16.287 1.00 85.81 87 THR A CA 1
ATOM 700 C C . THR A 1 87 ? -7.372 -11.042 15.935 1.00 85.81 87 THR A C 1
ATOM 702 O O . THR A 1 87 ? -8.444 -10.481 16.135 1.00 85.81 87 THR A O 1
ATOM 705 N N . PHE A 1 88 ? -7.301 -12.297 15.487 1.00 84.00 88 PHE A N 1
ATOM 706 C CA . PHE A 1 88 ? -8.477 -13.064 15.049 1.00 84.00 88 PHE A CA 1
ATOM 707 C C . PHE A 1 88 ? -9.462 -13.382 16.185 1.00 84.00 88 PHE A C 1
ATOM 709 O O . PHE A 1 88 ? -10.672 -13.357 15.983 1.00 84.00 88 PHE A O 1
ATOM 716 N N . ASN A 1 89 ? -8.970 -13.626 17.400 1.00 86.19 89 ASN A N 1
ATOM 717 C CA . ASN A 1 89 ? -9.796 -13.882 18.584 1.00 86.19 89 ASN A CA 1
ATOM 718 C C . ASN A 1 89 ? -10.513 -12.636 19.130 1.00 86.19 89 ASN A C 1
ATOM 720 O O . ASN A 1 89 ? -11.338 -12.750 20.036 1.00 86.19 89 ASN A O 1
ATOM 724 N N . ARG A 1 90 ? -10.191 -11.455 18.598 1.00 84.56 90 ARG A N 1
ATOM 725 C CA . ARG A 1 90 ? -10.890 -10.197 18.863 1.00 84.56 90 ARG A CA 1
ATOM 726 C C . ARG A 1 90 ? -11.326 -9.604 17.526 1.00 84.56 90 ARG A C 1
ATOM 728 O O . ARG A 1 90 ? -10.684 -8.668 17.045 1.00 84.56 90 ARG A O 1
ATOM 735 N N . PRO A 1 91 ? -12.354 -10.203 16.903 1.00 83.06 91 PRO A N 1
ATOM 736 C CA . PRO A 1 91 ? -12.829 -9.763 15.604 1.00 83.06 91 PRO A CA 1
ATOM 737 C C . PRO A 1 91 ? -13.386 -8.337 15.689 1.00 83.06 91 PRO A C 1
ATOM 739 O O . PRO A 1 91 ? -13.761 -7.889 16.779 1.00 83.06 91 PRO A O 1
ATOM 742 N N . PRO A 1 92 ? -13.454 -7.631 14.553 1.00 85.75 92 PRO A N 1
ATOM 743 C CA . PRO A 1 92 ? -14.091 -6.329 14.512 1.00 85.75 92 PRO A CA 1
ATOM 744 C C . PRO A 1 92 ? -15.594 -6.443 14.802 1.00 85.75 92 PRO A C 1
ATOM 746 O O . PRO A 1 92 ? -16.199 -7.501 14.610 1.00 85.75 92 PRO A O 1
ATOM 749 N N . ILE A 1 93 ? -16.199 -5.337 15.237 1.00 83.00 93 ILE A N 1
ATOM 750 C CA . ILE A 1 93 ? -17.632 -5.196 15.523 1.00 83.00 93 ILE A CA 1
ATOM 751 C C . ILE A 1 93 ? -18.464 -5.606 14.301 1.00 83.00 93 ILE A C 1
ATOM 753 O O . ILE A 1 93 ? -19.486 -6.274 14.449 1.00 83.00 93 ILE A O 1
ATOM 757 N N . ASP A 1 94 ? -18.009 -5.235 13.103 1.00 83.69 94 ASP A N 1
ATOM 758 C CA . ASP A 1 94 ? -18.596 -5.634 11.826 1.00 83.69 94 ASP A CA 1
ATOM 759 C C . ASP A 1 94 ? -17.579 -6.457 11.019 1.00 83.69 94 ASP A C 1
ATOM 761 O O . ASP A 1 94 ? -16.689 -5.922 10.351 1.00 83.69 94 ASP A O 1
ATOM 765 N N . ILE A 1 95 ? -17.713 -7.783 11.097 1.00 82.44 95 ILE A N 1
ATOM 766 C CA . ILE A 1 95 ? -16.816 -8.750 10.443 1.00 82.44 95 ILE A CA 1
ATOM 767 C C . ILE A 1 95 ? -16.826 -8.599 8.919 1.00 82.44 95 ILE A C 1
ATOM 769 O O . ILE A 1 95 ? -15.788 -8.794 8.291 1.00 82.44 95 ILE A O 1
ATOM 773 N N . GLU A 1 96 ? -17.958 -8.220 8.320 1.00 81.31 96 GLU A N 1
ATOM 774 C CA . GLU A 1 96 ? -18.058 -8.059 6.865 1.00 81.31 96 GLU A CA 1
ATOM 775 C C . GLU A 1 96 ? -17.285 -6.833 6.371 1.00 81.31 96 GLU A C 1
ATOM 777 O O . GLU A 1 96 ? -16.882 -6.769 5.209 1.00 81.31 96 GLU A O 1
ATOM 782 N N . ARG A 1 97 ? -17.061 -5.847 7.246 1.00 78.88 97 ARG A N 1
ATOM 783 C CA . ARG A 1 97 ? -16.424 -4.580 6.877 1.00 78.88 97 ARG A CA 1
ATOM 784 C C . ARG A 1 97 ? -14.999 -4.416 7.394 1.00 78.88 97 ARG A C 1
ATOM 786 O O . ARG A 1 97 ? -14.230 -3.671 6.784 1.00 78.88 97 ARG A O 1
ATOM 793 N N . GLY A 1 98 ? -14.621 -5.124 8.454 1.00 87.12 98 GLY A N 1
ATOM 794 C CA . GLY A 1 98 ? -13.275 -5.094 9.023 1.00 87.12 98 GLY A CA 1
ATOM 795 C C . GLY A 1 98 ? -13.111 -4.096 10.171 1.00 87.12 98 GLY A C 1
ATOM 796 O O . GLY A 1 98 ? -14.079 -3.590 10.725 1.00 87.12 98 GLY A O 1
ATOM 797 N N . PHE A 1 99 ? -11.859 -3.817 10.539 1.00 88.06 99 PHE A N 1
ATOM 798 C CA . PHE A 1 99 ? -11.511 -2.954 11.668 1.00 88.06 99 PHE A CA 1
ATOM 799 C C . PHE A 1 99 ? -11.620 -1.477 11.300 1.00 88.06 99 PHE A C 1
ATOM 801 O O . PHE A 1 99 ? -10.829 -0.979 10.490 1.00 88.06 99 PHE A O 1
ATOM 808 N N . PHE A 1 100 ? -12.547 -0.758 11.926 1.00 87.31 100 PHE A N 1
ATOM 809 C CA . PHE A 1 100 ? -12.739 0.667 11.684 1.00 87.31 100 PHE A CA 1
ATOM 810 C C . PHE A 1 100 ? -11.892 1.559 12.592 1.00 87.31 100 PHE A C 1
ATOM 812 O O . PHE A 1 100 ? -11.816 1.366 13.805 1.00 87.31 100 PHE A O 1
ATOM 819 N N . PHE A 1 101 ? -11.322 2.606 11.991 1.00 86.19 101 PHE A N 1
ATOM 820 C CA . PHE A 1 101 ? -10.530 3.625 12.669 1.00 86.19 101 PHE A CA 1
ATOM 821 C C . PHE A 1 101 ? -11.196 4.996 12.509 1.00 86.19 101 PHE A C 1
ATOM 823 O O . PHE A 1 101 ? -11.338 5.513 11.391 1.00 86.19 101 PHE A O 1
ATOM 830 N N . GLY A 1 102 ? -11.605 5.596 13.628 1.00 80.38 102 GLY A N 1
ATOM 831 C CA . GLY A 1 102 ? -12.545 6.718 13.602 1.00 80.38 102 GLY A CA 1
ATOM 832 C C . GLY A 1 102 ? -12.665 7.507 14.903 1.00 80.38 102 GLY A C 1
ATOM 833 O O . GLY A 1 102 ? -11.817 7.397 15.790 1.00 80.38 102 GLY A O 1
ATOM 834 N N . THR A 1 103 ? -13.707 8.335 15.007 1.00 75.44 103 THR A N 1
ATOM 835 C CA . THR A 1 103 ? -13.977 9.190 16.185 1.00 75.44 103 THR A CA 1
ATOM 836 C C . THR A 1 103 ? -15.317 8.932 16.872 1.00 75.44 103 THR A C 1
ATOM 838 O O . THR A 1 103 ? -15.540 9.468 17.961 1.00 75.44 103 THR A O 1
ATOM 841 N N . ASP A 1 104 ? -16.199 8.118 16.293 1.00 69.38 104 ASP A N 1
ATOM 842 C CA . ASP A 1 104 ? -17.433 7.719 16.969 1.00 69.38 104 ASP A CA 1
ATOM 843 C C . ASP A 1 104 ? -17.188 6.497 17.877 1.00 69.38 104 ASP A C 1
ATOM 845 O O . ASP A 1 104 ? -16.329 5.653 17.642 1.00 69.38 104 ASP A O 1
ATOM 849 N N . LYS A 1 105 ? -17.879 6.477 19.015 1.00 63.38 105 LYS A N 1
ATOM 850 C CA . LYS A 1 105 ? -17.701 5.511 20.104 1.00 63.38 105 LYS A CA 1
ATOM 851 C C . LYS A 1 105 ? -18.676 4.343 20.025 1.00 63.38 105 LYS A C 1
ATOM 853 O O . LYS A 1 105 ? -18.483 3.376 20.751 1.00 63.38 105 LYS A O 1
ATOM 858 N N . GLN A 1 106 ? -19.738 4.450 19.223 1.00 61.69 106 GLN A N 1
ATOM 859 C CA . GLN A 1 106 ? -20.795 3.436 19.175 1.00 61.69 106 GLN A CA 1
ATOM 860 C C . GLN A 1 106 ? -20.626 2.417 18.039 1.00 61.69 106 GLN A C 1
ATOM 862 O O . GLN A 1 106 ? -21.271 1.374 18.092 1.00 61.69 106 GLN A O 1
ATOM 867 N N . ALA A 1 107 ? -19.750 2.671 17.059 1.00 59.25 107 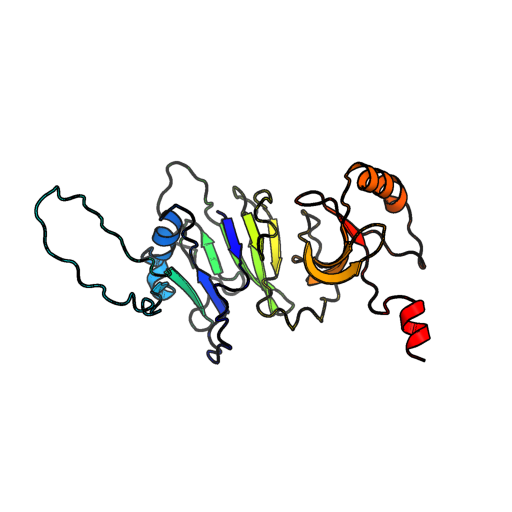ALA A N 1
ATOM 868 C CA . ALA A 1 107 ? -19.631 1.835 15.859 1.00 59.25 107 ALA A CA 1
ATOM 869 C C . ALA A 1 107 ? -18.190 1.444 15.447 1.00 59.25 107 ALA A C 1
ATOM 871 O O . ALA A 1 107 ? -17.999 1.006 14.315 1.00 59.25 107 ALA A O 1
ATOM 872 N N . TYR A 1 108 ? -17.173 1.605 16.311 1.00 68.69 108 TYR A N 1
ATOM 873 C CA . TYR A 1 108 ? -15.760 1.525 15.891 1.00 68.69 108 TYR A CA 1
ATOM 874 C C . TYR A 1 108 ? -14.884 0.663 16.794 1.00 68.69 108 TYR A C 1
ATOM 876 O O . TYR A 1 108 ? -14.966 0.741 18.019 1.00 68.69 108 TYR A O 1
ATOM 884 N N . ASP A 1 109 ? -13.989 -0.093 16.157 1.00 71.88 109 ASP A N 1
ATOM 885 C CA . ASP A 1 109 ? -13.033 -0.991 16.811 1.00 71.88 109 ASP A CA 1
ATOM 886 C C . ASP A 1 109 ? -11.847 -0.251 17.417 1.00 71.88 109 ASP A C 1
ATOM 888 O O . ASP A 1 109 ? -11.320 -0.653 18.454 1.00 71.88 109 ASP A O 1
ATOM 892 N N . VAL A 1 110 ? -11.410 0.825 16.753 1.00 78.25 110 VAL A N 1
ATOM 893 C CA . VAL A 1 110 ? -10.276 1.638 17.185 1.00 78.25 110 VAL A CA 1
ATOM 894 C C . VAL A 1 110 ? -10.642 3.114 17.155 1.00 78.25 110 VAL A C 1
ATOM 896 O O . VAL A 1 110 ? -10.827 3.734 16.102 1.00 78.25 110 VAL A O 1
ATOM 899 N N . LEU A 1 111 ? -10.674 3.712 18.342 1.00 81.00 111 LEU A N 1
ATOM 900 C CA . LEU A 1 111 ? -10.931 5.131 18.517 1.00 81.00 111 LEU A CA 1
ATOM 901 C C . LEU A 1 111 ? -9.627 5.920 18.357 1.00 81.00 111 LEU A C 1
ATOM 903 O O . LEU A 1 111 ? -8.656 5.697 19.078 1.00 81.00 111 LEU A O 1
ATOM 907 N N . LEU A 1 112 ? -9.603 6.865 17.421 1.00 77.12 112 LEU A N 1
ATOM 908 C CA . LEU A 1 112 ? -8.441 7.707 17.134 1.00 77.12 112 LEU A CA 1
ATOM 909 C C . LEU A 1 112 ? -8.488 9.062 17.845 1.00 77.12 112 LEU A C 1
ATOM 911 O O . LEU A 1 112 ? -7.454 9.705 18.016 1.00 77.12 112 LEU A O 1
ATOM 915 N N . GLU A 1 113 ? -9.668 9.522 18.257 1.00 72.00 113 GLU A N 1
ATOM 916 C CA . GLU A 1 113 ? -9.827 10.803 18.943 1.00 72.00 113 GLU A CA 1
ATOM 917 C C . GLU A 1 113 ? -11.118 10.834 19.764 1.00 72.00 113 GLU A C 1
ATOM 919 O O . GLU A 1 113 ? -12.093 10.175 19.419 1.00 72.00 113 GLU A O 1
ATOM 924 N N . THR A 1 114 ? -11.144 11.598 20.863 1.00 56.19 114 THR A N 1
ATOM 925 C CA . THR A 1 114 ? -12.313 11.642 21.762 1.00 56.19 114 THR A CA 1
ATOM 926 C C . THR A 1 114 ? -13.156 12.911 21.679 1.00 56.19 114 THR A C 1
ATOM 928 O O . THR A 1 114 ? -14.313 12.841 22.093 1.00 56.19 114 THR A O 1
ATOM 931 N N . LYS A 1 115 ? -12.628 14.045 21.183 1.00 54.84 115 LYS A N 1
ATOM 932 C CA . LYS A 1 115 ? -13.359 15.314 20.956 1.00 54.84 115 LYS A CA 1
ATOM 933 C C . LYS A 1 115 ? -12.579 16.222 19.994 1.00 54.84 115 LYS A C 1
ATOM 935 O O . LYS A 1 115 ? -11.420 16.503 20.277 1.00 54.84 115 LYS A O 1
ATOM 940 N N . THR A 1 116 ? -13.216 16.806 18.975 1.00 50.78 116 THR A N 1
ATOM 941 C CA . THR A 1 116 ? -12.639 17.956 18.251 1.00 50.78 116 THR A CA 1
ATOM 942 C C . THR A 1 116 ? -13.596 19.135 18.174 1.00 50.78 116 THR A C 1
ATOM 944 O O . THR A 1 116 ? -14.715 19.038 17.686 1.00 50.78 116 THR A O 1
ATOM 947 N N . ARG A 1 117 ? -13.108 20.299 18.619 1.00 49.50 117 ARG A N 1
ATOM 948 C CA . ARG A 1 117 ? -13.604 21.602 18.149 1.00 49.50 117 ARG A CA 1
ATOM 949 C C . ARG A 1 117 ? -12.959 22.030 16.817 1.00 49.50 117 ARG A C 1
ATOM 951 O O . ARG A 1 117 ? -13.313 23.076 16.297 1.00 49.50 117 ARG A O 1
ATOM 958 N N . GLN A 1 118 ? -12.087 21.219 16.214 1.00 50.62 118 GLN A N 1
ATOM 959 C CA . GLN A 1 118 ? -11.550 21.439 14.866 1.00 50.62 118 GLN A CA 1
ATOM 960 C C . GLN A 1 118 ? -11.209 20.079 14.224 1.00 50.62 118 GLN A C 1
ATOM 962 O O . GLN A 1 118 ? -10.256 19.425 14.638 1.00 50.62 118 GLN A O 1
ATOM 967 N N . GLY A 1 119 ? -12.044 19.619 13.286 1.00 56.19 119 GLY A N 1
ATOM 968 C CA . GLY A 1 119 ? -12.066 18.243 12.775 1.00 56.19 119 GLY A CA 1
ATOM 969 C C . GLY A 1 119 ? -11.099 17.967 11.622 1.00 56.19 119 GLY A C 1
ATOM 970 O O . GLY A 1 119 ? -11.362 18.339 10.482 1.00 56.19 119 GLY A O 1
ATOM 971 N N . ASP A 1 120 ? -10.009 17.259 11.920 1.00 64.56 120 ASP A N 1
ATOM 972 C CA . ASP A 1 120 ? -9.076 16.701 10.925 1.00 64.56 120 ASP A CA 1
ATOM 973 C C . ASP A 1 120 ? -9.252 15.175 10.744 1.00 64.56 120 ASP A C 1
ATOM 975 O O . ASP A 1 120 ? -8.796 14.602 9.748 1.00 64.56 120 ASP A O 1
ATOM 979 N N . ILE A 1 121 ? -9.908 14.514 11.707 1.00 67.94 121 ILE A N 1
ATOM 980 C CA . ILE A 1 121 ? -10.226 13.081 11.708 1.00 67.94 121 ILE A CA 1
ATOM 981 C C . ILE A 1 121 ? -11.742 12.932 11.609 1.00 67.94 121 ILE A C 1
ATOM 983 O O . ILE A 1 121 ? -12.505 13.593 12.313 1.00 67.94 121 ILE A O 1
ATOM 987 N N . SER A 1 122 ? -12.161 12.088 10.678 1.00 69.44 122 SER A N 1
ATOM 988 C CA . SER A 1 122 ? -13.566 11.853 10.357 1.00 69.44 122 SER A CA 1
ATOM 989 C C . SER A 1 122 ? -14.138 10.736 11.213 1.00 69.44 122 SER A C 1
ATOM 991 O O . SER A 1 122 ? -13.383 9.928 11.748 1.00 69.44 122 SER A O 1
ATOM 993 N N . GLU A 1 123 ? -15.466 10.689 11.287 1.00 73.69 123 GLU A N 1
ATOM 994 C CA . GLU A 1 123 ? -16.212 9.651 11.999 1.00 73.69 123 GLU A CA 1
ATOM 995 C C . GLU A 1 123 ? -15.755 8.252 11.569 1.00 73.69 123 GLU A C 1
ATOM 997 O O . GLU A 1 123 ? -15.240 7.516 12.400 1.00 73.69 123 GLU A O 1
ATOM 1002 N N . ILE A 1 124 ? -15.770 7.981 10.256 1.00 75.44 124 ILE A N 1
ATOM 1003 C CA . ILE A 1 124 ? -15.047 6.883 9.600 1.00 75.44 124 ILE A CA 1
ATOM 1004 C C . ILE A 1 124 ? -13.854 7.491 8.870 1.00 75.44 124 ILE A C 1
ATOM 1006 O O . ILE A 1 124 ? -14.049 8.180 7.869 1.00 75.44 124 ILE A O 1
ATOM 1010 N N . HIS A 1 125 ? -12.623 7.269 9.338 1.00 77.81 125 HIS A N 1
ATOM 1011 C CA . HIS A 1 125 ? -11.443 7.813 8.658 1.00 77.81 125 HIS A CA 1
ATOM 1012 C C . HIS A 1 125 ? -10.849 6.817 7.652 1.00 77.81 125 HIS A C 1
ATOM 1014 O O . HIS A 1 125 ? -10.648 7.153 6.484 1.00 77.81 125 HIS A O 1
ATOM 1020 N N . PHE A 1 126 ? -10.612 5.583 8.091 1.00 86.31 126 PHE A N 1
ATOM 1021 C CA . PHE A 1 126 ? -10.225 4.448 7.252 1.00 86.31 126 PHE A CA 1
ATOM 1022 C C . PHE A 1 126 ? -10.592 3.143 7.965 1.00 86.31 126 PHE A C 1
ATOM 1024 O O . PHE A 1 126 ? -10.933 3.150 9.149 1.00 86.31 126 PHE A O 1
ATOM 1031 N N . TYR A 1 127 ? -10.510 2.027 7.253 1.00 87.75 127 TYR A N 1
ATOM 1032 C CA . TYR A 1 127 ? -10.678 0.700 7.835 1.00 87.75 127 TYR A CA 1
ATOM 1033 C C . TYR A 1 127 ? -9.696 -0.297 7.227 1.00 87.75 127 TYR A C 1
ATOM 1035 O O . TYR A 1 127 ? -9.136 -0.059 6.154 1.00 87.75 127 TYR A O 1
ATOM 1043 N N . ILE A 1 128 ? -9.441 -1.381 7.954 1.00 88.75 128 ILE A N 1
ATOM 1044 C CA . ILE A 1 128 ? -8.553 -2.467 7.539 1.00 88.75 128 ILE A CA 1
ATOM 1045 C C . ILE A 1 128 ? -9.372 -3.750 7.466 1.00 88.75 128 ILE A C 1
ATOM 1047 O O . ILE A 1 128 ? -10.015 -4.127 8.442 1.00 88.75 128 ILE A O 1
ATOM 1051 N N . THR A 1 129 ? -9.336 -4.421 6.322 1.00 89.19 129 THR A N 1
ATOM 1052 C CA . THR A 1 129 ? -10.114 -5.640 6.069 1.00 89.19 129 THR A CA 1
ATOM 1053 C C . THR A 1 129 ? -9.344 -6.608 5.173 1.00 89.19 129 THR A C 1
ATOM 1055 O O . THR A 1 129 ? -8.254 -6.280 4.707 1.00 89.19 129 THR A O 1
ATOM 1058 N N . PHE A 1 130 ? -9.895 -7.792 4.931 1.00 85.31 130 PHE A N 1
ATOM 1059 C CA . PHE A 1 130 ? -9.427 -8.703 3.891 1.00 85.31 130 PHE A CA 1
ATOM 1060 C C . PHE A 1 130 ? -10.280 -8.511 2.632 1.00 85.31 130 PHE A C 1
ATOM 1062 O O . PHE A 1 130 ? -11.492 -8.334 2.734 1.00 85.31 130 PHE A O 1
ATOM 1069 N N . ASN A 1 131 ? -9.665 -8.492 1.447 1.00 81.75 131 ASN A N 1
ATOM 1070 C CA . ASN A 1 131 ? -10.425 -8.529 0.192 1.00 81.75 131 ASN A CA 1
ATOM 1071 C C . ASN A 1 131 ? -10.793 -9.972 -0.195 1.00 81.75 131 ASN A C 1
ATOM 1073 O O . ASN A 1 131 ? -10.355 -10.925 0.444 1.00 81.75 131 ASN A O 1
ATOM 1077 N N . ASP A 1 132 ? -11.523 -10.122 -1.301 1.00 82.88 132 ASP A N 1
ATOM 1078 C CA . ASP A 1 132 ? -11.940 -11.425 -1.853 1.00 82.88 132 ASP A CA 1
ATOM 1079 C C . ASP A 1 132 ? -10.768 -12.356 -2.228 1.00 82.88 132 ASP A C 1
ATOM 1081 O O . ASP A 1 132 ? -10.955 -13.549 -2.437 1.00 82.88 132 ASP A O 1
ATOM 1085 N N . GLU A 1 133 ? -9.552 -11.814 -2.313 1.00 79.25 133 GLU A N 1
ATOM 1086 C CA . GLU A 1 133 ? -8.309 -12.543 -2.601 1.00 79.25 133 GLU A CA 1
ATOM 1087 C C . GLU A 1 133 ? -7.505 -12.825 -1.320 1.00 79.25 133 GLU A C 1
ATOM 1089 O O . GLU A 1 133 ? -6.301 -13.069 -1.387 1.00 79.25 133 GLU A O 1
ATOM 1094 N N . GLU A 1 134 ? -8.142 -12.709 -0.150 1.00 79.44 134 GLU A N 1
ATOM 1095 C CA . GLU A 1 134 ? -7.552 -12.931 1.178 1.00 79.44 134 GLU A CA 1
ATOM 1096 C C . GLU A 1 134 ? -6.328 -12.045 1.479 1.00 79.44 134 GLU A C 1
ATOM 1098 O O . GLU A 1 134 ? -5.540 -12.304 2.390 1.00 79.44 134 GLU A O 1
ATOM 1103 N N . CYS A 1 135 ? -6.166 -10.944 0.745 1.00 81.62 135 CYS A N 1
ATOM 1104 C CA . CYS A 1 135 ? -5.131 -9.958 1.005 1.00 81.62 135 CYS A CA 1
ATOM 1105 C C . CYS A 1 135 ? -5.621 -8.960 2.053 1.00 81.62 135 CYS A C 1
ATOM 1107 O O . CYS A 1 135 ? -6.735 -8.442 1.966 1.00 81.62 135 CYS A O 1
ATOM 1109 N N . LEU A 1 136 ? -4.757 -8.624 3.011 1.00 84.88 136 LEU A N 1
ATOM 1110 C CA . LEU A 1 136 ? -5.023 -7.553 3.965 1.00 84.88 136 LEU A CA 1
ATOM 1111 C C . LEU A 1 136 ? -4.953 -6.197 3.250 1.00 84.88 136 LEU A C 1
ATOM 1113 O O . LEU A 1 136 ? -3.958 -5.879 2.595 1.00 84.88 136 LEU A O 1
ATOM 1117 N N . VAL A 1 137 ? -5.993 -5.378 3.379 1.00 86.31 137 VAL A N 1
ATOM 1118 C CA . VAL A 1 137 ? -6.126 -4.098 2.678 1.00 86.31 137 VAL A CA 1
ATOM 1119 C C . VAL A 1 137 ? -6.543 -2.978 3.619 1.00 86.31 137 VAL A C 1
ATOM 1121 O O . VAL A 1 137 ? -7.37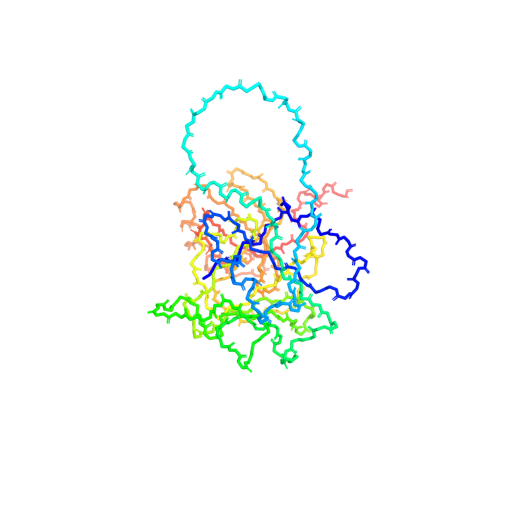1 -3.155 4.507 1.00 86.31 137 VAL A O 1
ATOM 1124 N N . LEU A 1 138 ? -5.976 -1.797 3.395 1.00 87.62 138 LEU A N 1
ATOM 1125 C CA . LEU A 1 138 ? -6.403 -0.542 3.992 1.00 87.62 138 LEU A CA 1
ATOM 1126 C C . LEU A 1 138 ? -7.288 0.212 3.004 1.00 87.62 138 LEU A C 1
ATOM 1128 O O . LEU A 1 138 ? -6.898 0.448 1.858 1.00 87.62 138 LEU A O 1
ATOM 1132 N N . MET A 1 139 ? -8.453 0.631 3.481 1.00 85.81 139 MET A N 1
ATOM 1133 C CA . MET A 1 139 ? -9.453 1.353 2.708 1.00 85.81 139 MET A CA 1
ATOM 1134 C C . MET A 1 139 ? -9.650 2.755 3.283 1.00 85.81 139 MET A C 1
ATOM 1136 O O . MET A 1 139 ? -10.035 2.919 4.442 1.00 85.81 139 MET A O 1
ATOM 1140 N N . GLY A 1 140 ? -9.385 3.784 2.480 1.00 81.38 140 GLY A N 1
ATOM 1141 C CA . GLY A 1 140 ? -9.644 5.172 2.865 1.00 81.38 140 GLY A CA 1
ATOM 1142 C C . GLY A 1 140 ? -11.109 5.546 2.666 1.00 81.38 140 GLY A C 1
ATOM 1143 O O . GLY A 1 140 ? -11.638 5.377 1.570 1.00 81.38 140 GLY A O 1
ATOM 1144 N N . ALA A 1 141 ? -11.762 6.110 3.683 1.00 78.81 141 ALA A N 1
ATOM 1145 C CA . ALA A 1 141 ? -13.175 6.462 3.575 1.00 78.81 141 ALA A CA 1
ATOM 1146 C C . ALA A 1 141 ? -13.419 7.702 2.685 1.00 78.81 141 ALA A C 1
ATOM 1148 O O . ALA A 1 141 ? -12.609 8.636 2.624 1.00 78.81 141 ALA A O 1
ATOM 1149 N N . LEU A 1 142 ? -14.571 7.706 2.004 1.00 71.50 142 LEU A N 1
ATOM 1150 C CA . LEU A 1 142 ? -15.010 8.731 1.044 1.00 71.50 142 LEU A CA 1
ATOM 1151 C C . LEU A 1 142 ? -15.210 10.118 1.683 1.00 71.50 142 LEU A C 1
ATOM 1153 O O . LEU A 1 142 ? -14.718 11.127 1.173 1.00 71.50 142 LEU A O 1
ATOM 1157 N N . ASN A 1 143 ? -15.902 10.170 2.823 1.00 71.81 143 ASN A N 1
ATOM 1158 C CA . ASN A 1 143 ? -16.354 11.412 3.459 1.00 71.81 143 ASN A CA 1
ATOM 1159 C C . ASN A 1 143 ? -15.340 11.944 4.479 1.00 71.81 143 AS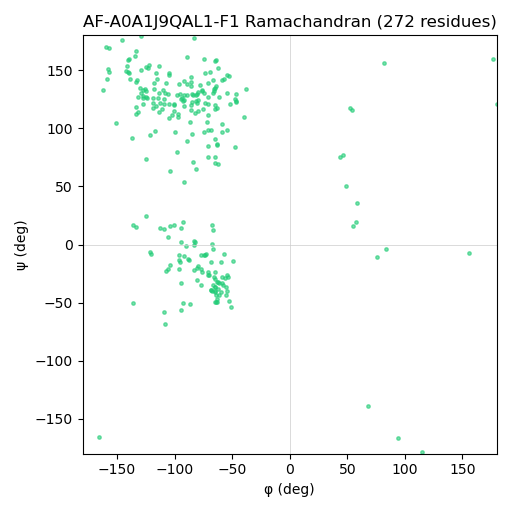N A C 1
ATOM 1161 O O . ASN A 1 143 ? -15.666 12.165 5.645 1.00 71.81 143 ASN A O 1
ATOM 1165 N N . THR A 1 144 ? -14.086 12.121 4.051 1.00 73.06 144 THR A N 1
ATOM 1166 C CA . THR A 1 144 ? -12.991 12.477 4.962 1.00 73.06 144 THR A CA 1
ATOM 1167 C C . THR A 1 144 ? -12.096 13.602 4.463 1.00 73.06 144 THR A C 1
ATOM 1169 O O . THR A 1 144 ? -12.081 13.937 3.280 1.00 73.06 144 THR A O 1
ATOM 1172 N N . GLY A 1 145 ? -11.271 14.152 5.363 1.00 69.31 145 GLY A N 1
ATOM 1173 C CA . GLY A 1 145 ? -10.126 14.999 4.995 1.00 69.31 145 GLY A CA 1
ATOM 1174 C C . GLY A 1 145 ? -9.005 14.240 4.262 1.00 69.31 145 GLY A C 1
ATOM 1175 O O . GLY A 1 145 ? -7.984 14.838 3.917 1.00 69.31 145 GLY A O 1
ATOM 1176 N N . GLY A 1 146 ? -9.194 12.935 4.039 1.00 75.31 146 GLY A N 1
ATOM 1177 C CA . GLY A 1 146 ? -8.275 11.997 3.417 1.00 75.31 146 GLY A CA 1
ATOM 1178 C C . GLY A 1 146 ? -7.212 11.445 4.369 1.00 75.31 146 GLY A C 1
ATOM 1179 O O . GLY A 1 146 ? -6.817 12.075 5.355 1.00 75.31 146 GLY A O 1
ATOM 1180 N N . THR A 1 147 ? -6.695 10.273 4.024 1.00 77.81 147 THR A N 1
ATOM 1181 C CA . THR A 1 147 ? -5.620 9.584 4.742 1.00 77.81 147 THR A CA 1
ATOM 1182 C C . THR A 1 147 ? -4.345 9.638 3.909 1.00 77.81 147 THR A C 1
ATOM 1184 O O . THR A 1 147 ? -4.358 9.361 2.711 1.00 77.81 147 THR A O 1
ATOM 1187 N N . ALA A 1 148 ? -3.232 10.042 4.520 1.00 78.06 148 ALA A N 1
ATOM 1188 C CA . ALA A 1 148 ? -1.920 9.913 3.895 1.00 78.06 148 ALA A CA 1
ATOM 1189 C C . ALA A 1 148 ? -1.311 8.574 4.318 1.00 78.06 148 ALA A C 1
ATOM 1191 O O . ALA A 1 148 ? -1.248 8.285 5.514 1.00 78.06 148 ALA A O 1
ATOM 1192 N N . VAL A 1 149 ? -0.865 7.782 3.349 1.00 77.50 149 VAL A N 1
ATOM 1193 C CA . VAL A 1 149 ? -0.238 6.477 3.578 1.00 77.50 149 VAL A CA 1
ATOM 1194 C C . VAL A 1 149 ? 1.114 6.478 2.886 1.00 77.50 149 VAL A C 1
ATOM 1196 O O . VAL A 1 149 ? 1.225 6.916 1.738 1.00 77.50 149 VAL A O 1
ATOM 1199 N N . SER A 1 150 ? 2.135 6.010 3.594 1.00 76.06 150 SER A N 1
ATOM 1200 C CA . SER A 1 150 ? 3.460 5.777 3.041 1.00 76.06 150 SER A CA 1
ATOM 1201 C C . SER A 1 150 ? 3.957 4.379 3.361 1.00 76.06 150 SER A C 1
ATOM 1203 O O . SER A 1 150 ? 3.622 3.828 4.406 1.00 76.06 150 SER A O 1
ATOM 1205 N N . TYR A 1 151 ? 4.776 3.838 2.466 1.00 75.38 151 TYR A N 1
ATOM 1206 C CA . TYR A 1 151 ? 5.508 2.590 2.633 1.00 75.38 151 TYR A CA 1
ATOM 1207 C C . TYR A 1 151 ? 6.980 2.863 2.334 1.00 75.38 151 TYR A C 1
ATOM 1209 O O . TYR A 1 151 ? 7.305 3.344 1.255 1.00 75.38 151 TYR A O 1
ATOM 1217 N N . ASP A 1 152 ? 7.884 2.620 3.276 1.00 68.69 152 ASP A N 1
ATOM 1218 C CA . ASP A 1 152 ? 9.328 2.776 3.059 1.00 68.69 152 ASP A CA 1
ATOM 1219 C C . ASP A 1 152 ? 9.757 4.179 2.628 1.00 68.69 152 ASP A C 1
ATOM 1221 O O . ASP A 1 152 ? 10.666 4.365 1.820 1.00 68.69 152 ASP A O 1
ATOM 1225 N N . GLY A 1 153 ? 9.080 5.192 3.171 1.00 67.44 153 GLY A N 1
ATOM 1226 C CA . GLY A 1 153 ? 9.272 6.588 2.780 1.00 67.44 153 GLY A CA 1
ATOM 1227 C C . GLY A 1 153 ? 8.638 6.953 1.431 1.00 67.44 153 GLY A C 1
ATOM 1228 O O . GLY A 1 153 ? 8.502 8.142 1.133 1.00 67.44 153 GLY A O 1
ATOM 1229 N N . TRP A 1 154 ? 8.169 5.978 0.646 1.00 68.31 154 TRP A N 1
ATOM 1230 C CA . TRP A 1 154 ? 7.378 6.204 -0.564 1.00 68.31 154 TRP A CA 1
ATOM 1231 C C . TRP A 1 154 ? 5.954 6.584 -0.200 1.00 68.31 154 TRP A C 1
ATOM 1233 O O . TRP A 1 154 ? 5.339 5.965 0.659 1.00 68.31 154 TRP A O 1
ATOM 1243 N N . GLY A 1 155 ? 5.424 7.630 -0.828 1.00 66.19 155 GLY A N 1
ATOM 1244 C CA . GLY A 1 155 ? 4.107 8.166 -0.490 1.00 66.19 155 GLY A CA 1
ATOM 1245 C C . GLY A 1 155 ? 4.103 9.150 0.687 1.00 66.19 155 GLY A C 1
ATOM 1246 O O . GLY A 1 155 ? 3.081 9.768 0.970 1.00 66.19 155 GLY A O 1
ATOM 1247 N N . GLN A 1 156 ? 5.246 9.391 1.350 1.00 65.44 156 GLN A N 1
ATOM 1248 C CA . GLN A 1 156 ? 5.317 10.294 2.513 1.00 65.44 156 GLN A CA 1
ATOM 1249 C C . GLN A 1 156 ? 5.011 11.757 2.148 1.00 65.44 156 GLN A C 1
ATOM 1251 O O . GLN A 1 156 ? 4.511 12.524 2.970 1.00 65.44 156 GLN A O 1
ATOM 1256 N N . ARG A 1 157 ? 5.323 12.150 0.906 1.00 59.38 157 ARG A N 1
ATOM 1257 C CA . ARG A 1 157 ? 4.990 13.478 0.360 1.00 59.38 157 ARG A CA 1
ATOM 1258 C C . ARG A 1 157 ? 3.678 13.472 -0.422 1.00 59.38 157 ARG A C 1
ATOM 1260 O O . ARG A 1 157 ? 3.323 14.514 -0.972 1.00 59.38 157 ARG A O 1
ATOM 1267 N N . SER A 1 158 ? 2.987 12.330 -0.490 1.00 63.44 158 SER A N 1
ATOM 1268 C CA . SER A 1 158 ? 1.733 12.252 -1.220 1.00 63.44 158 SER A CA 1
ATOM 1269 C C . SER A 1 158 ? 0.640 13.046 -0.531 1.00 63.44 158 SER A C 1
ATOM 1271 O O . SER A 1 158 ? 0.594 13.178 0.697 1.00 63.44 158 SER A O 1
ATOM 1273 N N . ARG A 1 159 ? -0.274 13.577 -1.342 1.00 68.00 159 ARG A N 1
ATOM 1274 C CA . ARG A 1 159 ? -1.485 14.218 -0.822 1.00 68.00 159 ARG A CA 1
ATOM 1275 C C . ARG A 1 159 ? -2.331 13.197 -0.057 1.00 68.00 159 ARG A C 1
ATOM 1277 O O . ARG A 1 159 ? -2.299 12.007 -0.358 1.00 68.00 159 ARG A O 1
ATOM 1284 N N . ARG A 1 160 ? -3.109 13.678 0.920 1.00 75.94 160 ARG A N 1
ATOM 1285 C CA . ARG A 1 160 ? -4.146 12.876 1.589 1.00 75.94 160 ARG A CA 1
ATOM 1286 C C . ARG A 1 160 ? -5.088 12.295 0.521 1.00 75.94 160 ARG A C 1
ATOM 1288 O O . ARG A 1 160 ? -5.547 13.033 -0.352 1.00 75.94 160 ARG A O 1
ATOM 1295 N N . ARG A 1 161 ? -5.345 10.989 0.585 1.00 76.38 161 ARG A N 1
ATOM 1296 C CA . ARG A 1 161 ? -6.152 10.231 -0.382 1.00 76.38 161 ARG A CA 1
ATOM 1297 C C . ARG A 1 161 ? -7.514 9.910 0.214 1.00 76.38 161 ARG A C 1
ATOM 1299 O O . ARG A 1 161 ? -7.640 9.734 1.422 1.00 76.38 161 ARG A O 1
ATOM 1306 N N . ARG A 1 162 ? -8.527 9.857 -0.639 1.00 80.25 162 ARG A N 1
ATOM 1307 C CA . ARG A 1 162 ? -9.895 9.441 -0.307 1.00 80.25 162 ARG A CA 1
ATOM 1308 C C . ARG A 1 162 ? -10.238 8.269 -1.211 1.00 80.25 162 ARG A C 1
ATOM 1310 O O . ARG A 1 162 ? -9.630 8.179 -2.272 1.00 80.25 162 ARG A O 1
ATOM 1317 N N . ASP A 1 163 ? -11.159 7.415 -0.777 1.00 82.06 163 ASP A N 1
ATOM 1318 C CA . ASP A 1 163 ? -11.720 6.345 -1.614 1.00 82.06 163 ASP A CA 1
ATOM 1319 C C . ASP A 1 163 ? -10.656 5.508 -2.338 1.00 82.06 163 ASP A C 1
ATOM 1321 O O . ASP A 1 163 ? -10.652 5.335 -3.557 1.00 82.06 163 ASP A O 1
ATOM 1325 N N . PHE A 1 164 ? -9.675 5.052 -1.563 1.00 81.69 164 PHE A N 1
ATOM 1326 C CA . PHE A 1 164 ? -8.545 4.300 -2.087 1.00 81.69 164 PHE A CA 1
ATOM 1327 C C . PHE A 1 164 ? -8.439 2.950 -1.398 1.00 81.69 164 PHE A C 1
ATOM 1329 O O . PHE A 1 164 ? -8.794 2.810 -0.227 1.00 81.69 164 PHE A O 1
ATOM 1336 N N . LYS A 1 165 ? -7.878 1.994 -2.135 1.00 85.56 165 LYS A N 1
ATOM 1337 C CA . LYS A 1 165 ? -7.493 0.670 -1.661 1.00 85.56 165 LYS A CA 1
ATOM 1338 C C . LYS A 1 165 ? -5.971 0.577 -1.621 1.00 85.56 165 LYS A C 1
ATOM 1340 O O . LYS A 1 165 ? -5.308 0.952 -2.588 1.00 85.56 165 LYS A O 1
ATOM 1345 N N . TRP A 1 166 ? -5.424 0.067 -0.524 1.00 84.81 166 TRP A N 1
ATOM 1346 C CA . TRP A 1 166 ? -3.995 -0.191 -0.368 1.00 84.81 166 TRP A CA 1
ATOM 1347 C C . TRP A 1 166 ? -3.770 -1.586 0.215 1.00 84.81 166 TRP A C 1
ATOM 1349 O O . TRP A 1 166 ? -4.063 -1.824 1.381 1.00 84.81 166 TRP A O 1
ATOM 1359 N N . ILE A 1 167 ? -3.198 -2.497 -0.568 1.00 84.44 167 ILE A N 1
ATOM 1360 C CA . ILE A 1 167 ? -2.806 -3.836 -0.122 1.00 84.44 167 ILE A CA 1
ATOM 1361 C C . ILE A 1 167 ? -1.593 -3.732 0.806 1.00 84.44 167 ILE A C 1
ATOM 1363 O O . ILE A 1 167 ? -0.541 -3.196 0.447 1.00 84.44 167 ILE A O 1
ATOM 1367 N N . LEU A 1 168 ? -1.756 -4.223 2.030 1.00 81.94 168 LEU A N 1
ATOM 1368 C CA . LEU A 1 168 ? -0.725 -4.251 3.055 1.00 81.94 168 LEU A CA 1
ATOM 1369 C C . LEU A 1 168 ? 0.137 -5.501 2.846 1.00 81.94 168 LEU A C 1
ATOM 1371 O O . LEU A 1 168 ? -0.199 -6.591 3.299 1.00 81.94 168 LEU A O 1
ATOM 1375 N N . PHE A 1 169 ? 1.259 -5.351 2.141 1.00 71.75 169 PHE A N 1
ATOM 1376 C CA . PHE A 1 169 ? 2.206 -6.446 1.917 1.00 71.75 169 PHE A CA 1
ATOM 1377 C C . PHE A 1 169 ? 2.951 -6.793 3.215 1.00 71.75 169 PHE A C 1
ATOM 1379 O O . PHE A 1 169 ? 3.908 -6.112 3.589 1.00 71.75 169 PHE A O 1
ATOM 1386 N N . LEU A 1 170 ? 2.495 -7.844 3.906 1.00 64.44 170 LEU A N 1
ATOM 1387 C CA . LEU A 1 170 ? 3.066 -8.305 5.180 1.00 64.44 170 LEU A CA 1
ATOM 1388 C C . LEU A 1 170 ? 4.392 -9.070 5.008 1.00 64.44 170 LEU A C 1
ATOM 1390 O O . LEU A 1 170 ? 5.216 -9.064 5.919 1.00 64.44 170 LEU A O 1
ATOM 1394 N N . ASP A 1 171 ? 4.640 -9.656 3.831 1.00 57.88 171 ASP A N 1
ATOM 1395 C CA . ASP A 1 171 ? 5.911 -10.299 3.479 1.00 57.88 171 ASP A CA 1
ATOM 1396 C C . ASP A 1 171 ? 6.403 -9.830 2.098 1.00 57.88 171 ASP A C 1
ATOM 1398 O O . ASP A 1 171 ? 5.700 -9.924 1.089 1.00 57.88 171 ASP A O 1
ATOM 1402 N N . ARG A 1 172 ? 7.652 -9.350 2.042 1.00 47.41 172 ARG A N 1
ATOM 1403 C CA . ARG A 1 172 ? 8.329 -8.949 0.799 1.00 47.41 172 ARG A CA 1
ATOM 1404 C C . ARG A 1 172 ? 8.573 -10.122 -0.155 1.00 47.41 172 ARG A C 1
ATOM 1406 O O . ARG A 1 172 ? 8.752 -9.881 -1.348 1.00 47.41 172 ARG A O 1
ATOM 1413 N N . LYS A 1 173 ? 8.630 -11.365 0.339 1.00 48.81 173 LYS A N 1
ATOM 1414 C CA . LYS A 1 173 ? 9.002 -12.546 -0.464 1.00 48.81 173 LYS A CA 1
ATOM 1415 C C . LYS A 1 173 ? 7.862 -13.092 -1.330 1.00 48.81 173 LYS A C 1
ATOM 1417 O O . LYS A 1 173 ? 8.143 -13.768 -2.316 1.00 48.81 173 LYS A O 1
ATOM 1422 N N . ASN A 1 174 ? 6.611 -12.744 -1.023 1.00 41.62 174 ASN A N 1
ATOM 1423 C CA . ASN A 1 174 ? 5.423 -13.283 -1.699 1.00 41.62 174 ASN A CA 1
ATOM 1424 C C . ASN A 1 174 ? 4.766 -12.314 -2.692 1.00 41.62 174 ASN A C 1
ATOM 1426 O O . ASN A 1 174 ? 3.662 -12.566 -3.162 1.00 41.62 174 ASN A O 1
ATOM 1430 N N . LEU A 1 175 ? 5.463 -11.252 -3.109 1.00 48.44 175 LEU A N 1
ATOM 1431 C CA . LEU A 1 175 ? 5.008 -10.334 -4.169 1.00 48.44 175 LEU A CA 1
ATOM 1432 C C . LEU A 1 175 ? 4.938 -10.973 -5.579 1.00 48.44 175 LEU A C 1
ATOM 1434 O O . LEU A 1 175 ? 4.871 -10.269 -6.586 1.00 48.44 175 LEU A O 1
ATOM 1438 N N . THR A 1 176 ? 5.028 -12.299 -5.667 1.00 39.97 176 THR A N 1
ATOM 1439 C CA . THR A 1 176 ? 5.290 -13.055 -6.897 1.00 39.97 176 THR A CA 1
ATOM 1440 C C . THR A 1 176 ? 4.012 -13.473 -7.626 1.00 39.97 176 THR A C 1
ATOM 1442 O O . THR A 1 176 ? 4.083 -13.888 -8.780 1.00 39.97 176 THR A O 1
ATOM 1445 N N . THR A 1 177 ? 2.844 -13.310 -7.007 1.00 43.03 177 THR A N 1
ATOM 1446 C CA . THR A 1 177 ? 1.560 -13.683 -7.607 1.00 43.03 177 THR A CA 1
ATOM 1447 C C . THR A 1 177 ? 0.676 -12.448 -7.667 1.00 43.03 177 THR A C 1
ATOM 1449 O O . THR A 1 177 ? 0.029 -12.077 -6.694 1.00 43.03 177 THR A O 1
ATOM 1452 N N . ALA A 1 178 ? 0.710 -11.762 -8.810 1.00 39.59 178 ALA A N 1
ATOM 1453 C CA . ALA A 1 178 ? -0.234 -10.690 -9.083 1.00 39.59 178 ALA A CA 1
ATOM 1454 C C . ALA A 1 178 ? -1.649 -11.292 -9.175 1.00 39.59 178 ALA A C 1
ATOM 1456 O O . ALA A 1 178 ? -1.821 -12.312 -9.854 1.00 39.59 178 ALA A O 1
ATOM 1457 N N . PRO A 1 179 ? -2.660 -10.680 -8.549 1.00 37.66 179 PRO A N 1
ATOM 1458 C CA . PRO A 1 179 ? -4.043 -11.001 -8.832 1.00 37.66 179 PRO A CA 1
ATOM 1459 C C . PRO A 1 179 ? -4.350 -10.807 -10.317 1.00 37.66 179 PRO A C 1
ATOM 1461 O O . PRO A 1 179 ? -3.812 -9.917 -10.982 1.00 37.66 179 PRO A O 1
ATOM 1464 N N . THR A 1 180 ? -5.180 -11.699 -10.856 1.00 35.94 180 THR A N 1
ATOM 1465 C CA . THR A 1 180 ? -5.385 -11.831 -12.308 1.00 35.94 180 THR A CA 1
ATOM 1466 C C . THR A 1 180 ? -6.291 -10.734 -12.879 1.00 35.94 180 THR A C 1
ATOM 1468 O O . THR A 1 180 ? -6.332 -10.558 -14.096 1.00 35.94 180 THR A O 1
ATOM 1471 N N . GLU A 1 181 ? -6.943 -9.917 -12.046 1.00 40.16 181 GLU A N 1
ATOM 1472 C CA . GLU A 1 181 ? -7.884 -8.904 -12.523 1.00 40.16 181 GLU A CA 1
ATOM 1473 C C . GLU A 1 181 ? -7.594 -7.494 -11.981 1.00 40.16 181 GLU A C 1
ATOM 1475 O O . GLU A 1 181 ? -7.364 -7.302 -10.786 1.00 40.16 181 GLU A O 1
ATOM 1480 N N . PRO A 1 182 ? -7.592 -6.461 -12.846 1.00 36.19 182 PRO A N 1
ATOM 1481 C CA . PRO A 1 182 ? -7.420 -5.087 -12.408 1.00 36.19 182 PRO A CA 1
ATOM 1482 C C . PRO A 1 182 ? -8.680 -4.612 -11.680 1.00 36.19 182 PRO A C 1
ATOM 1484 O O . PRO A 1 182 ? -9.690 -4.282 -12.303 1.00 36.19 182 PRO A O 1
ATOM 1487 N N . LEU A 1 183 ? -8.607 -4.516 -10.352 1.00 37.69 183 LEU A N 1
ATOM 1488 C CA . LEU A 1 183 ? -9.641 -3.849 -9.571 1.00 37.69 183 LEU A CA 1
ATOM 1489 C C . LEU A 1 183 ? -9.670 -2.360 -9.929 1.00 37.69 183 LEU A C 1
ATOM 1491 O O . LEU A 1 183 ? -8.710 -1.611 -9.747 1.00 37.69 183 LEU A O 1
ATOM 1495 N N . SER A 1 184 ? -10.803 -1.955 -10.494 1.00 36.00 184 SER A N 1
ATOM 1496 C CA . SER A 1 184 ? -11.085 -0.612 -10.979 1.00 36.00 184 SER A CA 1
ATOM 1497 C C . SER A 1 184 ? -11.116 0.402 -9.833 1.00 36.00 184 SER A C 1
ATOM 1499 O O . SER A 1 184 ? -12.169 0.709 -9.281 1.00 36.00 184 SER A O 1
ATOM 1501 N N . SER A 1 185 ? -9.970 1.006 -9.542 1.00 41.00 185 SER A N 1
ATOM 1502 C CA . SER A 1 185 ? -9.899 2.305 -8.880 1.00 41.00 185 SER A CA 1
ATOM 1503 C C . SER A 1 185 ? -8.824 3.146 -9.566 1.00 41.00 185 SER A C 1
ATOM 1505 O O . SER A 1 185 ? -7.645 3.098 -9.237 1.00 41.00 185 SER A O 1
ATOM 1507 N N . LYS A 1 186 ? -9.232 3.939 -10.569 1.00 48.28 186 LYS A N 1
ATOM 1508 C CA . LYS A 1 186 ? -8.378 4.914 -11.283 1.00 48.28 186 LYS A CA 1
ATOM 1509 C C . LYS A 1 186 ? -7.933 6.099 -10.401 1.00 48.28 186 LYS A C 1
ATOM 1511 O O . LYS A 1 186 ? -7.530 7.138 -10.924 1.00 48.28 186 LYS A O 1
ATOM 1516 N N . GLN A 1 187 ? -8.033 6.002 -9.078 1.00 52.97 187 GLN A N 1
ATOM 1517 C CA . GLN A 1 187 ? -7.676 7.093 -8.179 1.00 52.97 187 GLN A CA 1
ATOM 1518 C C . GLN A 1 187 ? -6.194 6.985 -7.802 1.00 52.97 187 GLN A C 1
ATOM 1520 O O . GLN A 1 187 ? -5.831 6.372 -6.806 1.00 52.97 187 GLN A O 1
ATOM 1525 N N . CYS A 1 188 ? -5.341 7.609 -8.623 1.00 60.28 188 CYS A N 1
ATOM 1526 C CA . CYS A 1 188 ? -3.908 7.821 -8.381 1.00 60.28 188 CYS A CA 1
ATOM 1527 C C . CYS A 1 188 ? -3.168 6.558 -7.885 1.00 60.28 188 CYS A C 1
ATOM 1529 O O . CYS A 1 188 ? -2.859 6.485 -6.692 1.00 60.28 188 CYS A O 1
ATOM 1531 N N . PRO A 1 189 ? -2.852 5.584 -8.755 1.00 71.69 189 PRO A N 1
ATOM 1532 C CA . PRO A 1 189 ? -2.133 4.379 -8.349 1.00 71.69 189 PRO A CA 1
ATOM 1533 C C . PRO A 1 189 ? -0.819 4.725 -7.640 1.0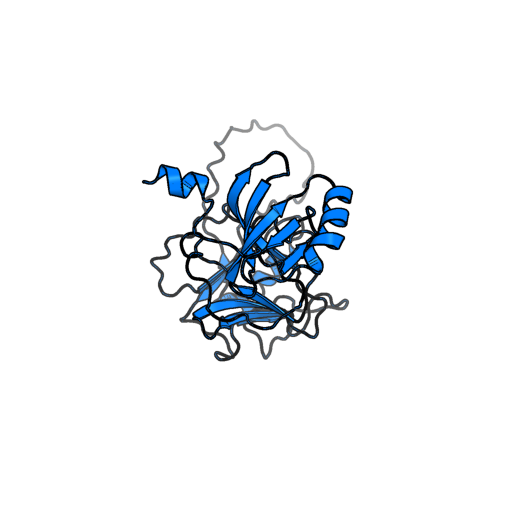0 71.69 189 PRO A C 1
ATOM 1535 O O . PRO A 1 189 ? -0.165 5.733 -7.927 1.00 71.69 189 PRO A O 1
ATOM 1538 N N . ILE A 1 190 ? -0.453 3.900 -6.662 1.00 77.00 190 ILE A N 1
ATOM 1539 C CA . ILE A 1 190 ? 0.768 4.084 -5.880 1.00 77.00 190 ILE A CA 1
ATOM 1540 C C . ILE A 1 190 ? 1.679 2.932 -6.217 1.00 77.00 190 ILE A C 1
ATOM 1542 O O . ILE A 1 190 ? 1.386 1.777 -5.917 1.00 77.00 190 ILE A O 1
ATOM 1546 N N . TYR A 1 191 ? 2.784 3.277 -6.856 1.00 84.19 191 TYR A N 1
ATOM 1547 C CA . TYR A 1 191 ? 3.783 2.324 -7.286 1.00 84.19 191 TYR A CA 1
ATOM 1548 C C . TYR A 1 191 ? 4.896 2.277 -6.250 1.00 84.19 191 TYR A C 1
ATOM 1550 O O . TYR A 1 191 ? 5.661 3.231 -6.100 1.00 84.19 191 TYR A O 1
ATOM 1558 N N . VAL A 1 192 ? 4.975 1.167 -5.524 1.00 82.81 192 VAL A N 1
ATOM 1559 C CA . VAL A 1 192 ? 6.056 0.918 -4.570 1.00 82.81 192 VAL A CA 1
ATOM 1560 C C . VAL A 1 192 ? 7.179 0.170 -5.290 1.00 82.81 192 VAL A C 1
ATOM 1562 O O . VAL A 1 192 ? 6.920 -0.877 -5.889 1.00 82.81 192 VAL A O 1
ATOM 1565 N N . PRO A 1 193 ? 8.425 0.675 -5.276 1.00 84.81 193 PRO A N 1
ATOM 1566 C CA . PRO A 1 193 ? 9.539 -0.020 -5.904 1.00 84.81 193 PRO A CA 1
ATOM 1567 C C . PRO A 1 193 ? 9.939 -1.269 -5.120 1.00 84.81 193 PRO A C 1
ATOM 1569 O O . PRO A 1 193 ? 10.025 -1.257 -3.895 1.00 84.81 193 PRO A O 1
ATOM 1572 N N . SER A 1 194 ? 10.230 -2.336 -5.860 1.00 82.56 194 SER A N 1
ATOM 1573 C CA . SER A 1 194 ? 10.629 -3.640 -5.327 1.00 82.56 194 SER A CA 1
ATOM 1574 C C . SER A 1 194 ? 12.112 -3.928 -5.587 1.00 82.56 194 SER A C 1
ATOM 1576 O O . SER A 1 194 ? 12.921 -3.917 -4.659 1.00 82.56 194 SER A O 1
ATOM 1578 N N . ARG A 1 195 ? 12.509 -4.141 -6.851 1.00 85.12 195 ARG A N 1
ATOM 1579 C CA . ARG A 1 195 ? 13.896 -4.481 -7.232 1.00 85.12 195 ARG A CA 1
ATOM 1580 C C . ARG A 1 195 ? 14.334 -3.794 -8.520 1.00 85.12 195 ARG A C 1
ATOM 1582 O O . ARG A 1 195 ? 13.514 -3.539 -9.397 1.00 85.12 195 ARG A O 1
ATOM 1589 N N . GLY A 1 196 ? 15.635 -3.569 -8.691 1.00 87.94 196 GLY A N 1
ATOM 1590 C CA . GLY A 1 196 ? 16.194 -3.102 -9.964 1.00 87.94 196 GLY A CA 1
ATOM 1591 C C . GLY A 1 196 ? 16.052 -4.155 -11.072 1.00 87.94 196 GLY A C 1
ATOM 1592 O O . GLY A 1 196 ? 16.405 -5.320 -10.877 1.00 87.94 196 GLY A O 1
ATOM 1593 N N . LEU A 1 197 ? 15.541 -3.757 -12.240 1.00 88.12 197 LEU A N 1
ATOM 1594 C CA . LEU A 1 197 ? 15.476 -4.599 -13.444 1.00 88.12 197 LEU A CA 1
ATOM 1595 C C . LEU A 1 197 ? 16.686 -4.371 -14.358 1.00 88.12 197 LEU A C 1
ATOM 1597 O O . LEU A 1 197 ? 17.169 -5.304 -15.005 1.00 88.12 197 LEU A O 1
ATOM 1601 N N . GLY A 1 198 ? 17.194 -3.140 -14.395 1.0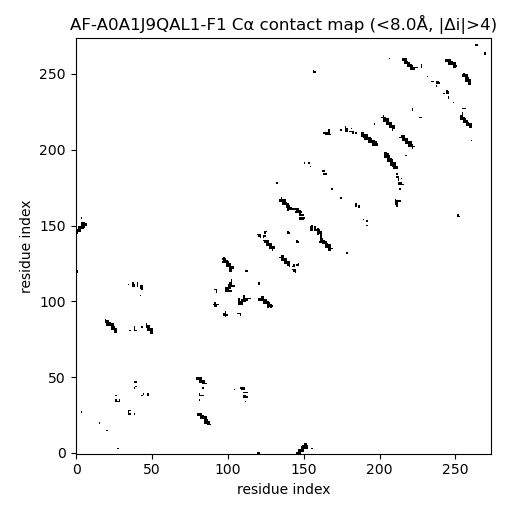0 85.62 198 GLY A N 1
ATOM 1602 C CA . GLY A 1 198 ? 18.393 -2.790 -15.145 1.00 85.62 198 GLY A CA 1
ATOM 1603 C C . GLY A 1 198 ? 18.715 -1.303 -15.081 1.00 85.62 198 GLY A C 1
ATOM 1604 O O . GLY A 1 198 ? 17.853 -0.469 -14.815 1.00 85.62 198 GLY A O 1
ATOM 1605 N N . ARG A 1 199 ? 19.973 -0.963 -15.360 1.00 86.38 199 ARG A N 1
ATOM 1606 C CA . ARG A 1 199 ? 20.460 0.416 -15.447 1.00 86.38 199 ARG A CA 1
ATOM 1607 C C . ARG A 1 199 ? 21.103 0.616 -16.810 1.00 86.38 199 ARG A C 1
ATOM 1609 O O . ARG A 1 199 ? 21.980 -0.154 -17.189 1.00 86.38 199 ARG A O 1
ATOM 1616 N N . GLY A 1 200 ? 20.656 1.629 -17.543 1.00 76.25 200 GLY A N 1
ATOM 1617 C CA . GLY A 1 200 ? 21.225 1.998 -18.836 1.00 76.25 200 GLY A CA 1
ATOM 1618 C C . GLY A 1 200 ? 21.553 3.486 -18.910 1.00 76.25 200 GLY A C 1
ATOM 1619 O O . GLY A 1 200 ? 21.276 4.249 -17.986 1.00 76.25 200 GLY A O 1
ATOM 1620 N N . VAL A 1 201 ? 22.084 3.915 -20.057 1.00 75.81 201 VAL A N 1
ATOM 1621 C CA . VAL A 1 201 ? 22.418 5.328 -20.341 1.00 75.81 201 VAL A CA 1
ATOM 1622 C C . VAL A 1 201 ? 21.200 6.250 -20.177 1.00 75.81 201 VAL A C 1
ATOM 1624 O O . VAL A 1 201 ? 21.322 7.414 -19.810 1.00 75.81 201 VAL A O 1
ATOM 1627 N N . PHE A 1 202 ? 20.001 5.714 -20.405 1.00 70.94 202 PHE A N 1
ATOM 1628 C CA . PHE A 1 202 ? 18.742 6.456 -20.362 1.00 70.94 202 PHE A CA 1
ATOM 1629 C C . PHE A 1 202 ? 18.019 6.394 -19.011 1.00 70.94 202 PHE A C 1
ATOM 1631 O O . PHE A 1 202 ? 16.832 6.721 -18.958 1.00 70.94 202 PHE A O 1
ATOM 1638 N N . GLY A 1 203 ? 18.698 5.950 -17.953 1.00 80.56 203 GLY A N 1
ATOM 1639 C CA . GLY A 1 203 ? 18.151 5.872 -16.603 1.00 80.56 203 GLY A CA 1
ATOM 1640 C C . GLY A 1 203 ? 18.020 4.448 -16.074 1.00 80.56 203 GLY A C 1
ATOM 1641 O O . GLY A 1 203 ? 18.396 3.461 -16.714 1.00 80.56 203 GLY A O 1
ATOM 1642 N N . GLU A 1 204 ? 17.496 4.373 -14.860 1.00 90.50 204 GLU A N 1
ATOM 1643 C CA . GLU A 1 204 ? 17.247 3.127 -14.150 1.00 90.50 204 GLU A CA 1
ATOM 1644 C C . GLU A 1 204 ? 15.826 2.634 -14.419 1.00 90.50 204 GLU A C 1
ATOM 1646 O O . GLU A 1 204 ? 14.884 3.424 -14.500 1.00 90.50 204 GLU A O 1
ATOM 1651 N N . VAL A 1 205 ? 15.691 1.320 -14.571 1.00 90.94 205 VAL A N 1
ATOM 1652 C CA . VAL A 1 205 ? 14.410 0.628 -14.654 1.00 90.94 205 VAL A CA 1
ATOM 1653 C C . VAL A 1 205 ? 14.271 -0.240 -13.414 1.00 90.94 205 VAL A C 1
ATOM 1655 O O . VAL A 1 205 ? 15.104 -1.116 -13.162 1.00 90.94 205 VAL A O 1
ATOM 1658 N N . VAL A 1 206 ? 13.214 -0.001 -12.651 1.00 91.06 206 VAL A N 1
ATOM 1659 C CA . VAL A 1 206 ? 12.881 -0.742 -11.434 1.00 91.06 206 VAL A CA 1
ATOM 1660 C C . VAL A 1 206 ? 11.556 -1.468 -11.618 1.00 91.06 206 VAL A C 1
ATOM 1662 O O . VAL A 1 206 ? 10.673 -1.008 -12.337 1.00 91.06 206 VAL A O 1
ATOM 1665 N N . LEU A 1 207 ? 11.429 -2.625 -10.983 1.00 90.81 207 LEU A N 1
ATOM 1666 C CA . LEU A 1 207 ? 10.159 -3.308 -10.814 1.00 90.81 207 LEU A CA 1
ATOM 1667 C C . LEU A 1 207 ? 9.375 -2.547 -9.752 1.00 90.81 207 LEU A C 1
ATOM 1669 O O . LEU A 1 207 ? 9.914 -2.278 -8.675 1.00 90.81 207 LEU A O 1
ATOM 1673 N N . VAL A 1 208 ? 8.125 -2.224 -10.046 1.00 88.69 208 VAL A N 1
ATOM 1674 C CA . VAL A 1 208 ? 7.209 -1.586 -9.105 1.00 88.69 208 VAL A CA 1
ATOM 1675 C C . VAL A 1 208 ? 5.937 -2.403 -8.979 1.00 88.69 208 VAL A C 1
ATOM 1677 O O . VAL A 1 208 ? 5.534 -3.085 -9.921 1.00 88.69 208 VAL A O 1
ATOM 1680 N N . THR A 1 209 ? 5.295 -2.288 -7.828 1.00 87.62 209 THR A N 1
ATOM 1681 C CA . THR A 1 209 ? 4.000 -2.902 -7.554 1.00 87.62 209 THR A CA 1
ATOM 1682 C C . THR A 1 209 ? 2.976 -1.807 -7.360 1.00 87.62 209 THR A C 1
ATOM 1684 O O . THR A 1 209 ? 3.180 -0.911 -6.540 1.00 87.62 209 THR A O 1
ATOM 1687 N N . ASP A 1 210 ? 1.883 -1.876 -8.110 1.00 86.94 210 ASP A N 1
ATOM 1688 C CA . ASP A 1 210 ? 0.692 -1.096 -7.805 1.00 86.94 210 ASP A CA 1
ATOM 1689 C C . ASP A 1 210 ? 0.045 -1.670 -6.545 1.00 86.94 210 ASP A C 1
ATOM 1691 O O . ASP A 1 210 ? -0.476 -2.782 -6.547 1.00 86.94 210 ASP A O 1
ATOM 1695 N N . VAL A 1 211 ? 0.090 -0.914 -5.453 1.00 82.19 211 VAL A N 1
ATOM 1696 C CA . VAL A 1 211 ? -0.424 -1.372 -4.155 1.00 82.19 211 VAL A CA 1
ATOM 1697 C C . VAL A 1 211 ? -1.944 -1.528 -4.132 1.00 82.19 211 VAL A C 1
ATOM 1699 O O . VAL A 1 211 ? -2.460 -2.148 -3.214 1.00 82.19 211 VAL A O 1
ATOM 1702 N N . SER A 1 212 ? -2.683 -0.976 -5.096 1.00 80.69 212 SER A N 1
ATOM 1703 C CA . SER A 1 212 ? -4.145 -1.117 -5.135 1.00 80.69 212 SER A CA 1
ATOM 1704 C C . SER A 1 212 ? -4.590 -2.459 -5.726 1.00 80.69 212 SER A C 1
ATOM 1706 O O . SER A 1 212 ? -5.621 -3.004 -5.325 1.00 80.69 212 SER A O 1
ATOM 1708 N N . SER A 1 213 ? -3.787 -2.999 -6.646 1.00 80.38 213 SER A N 1
ATOM 1709 C CA . SER A 1 213 ? -4.097 -4.191 -7.445 1.00 80.38 213 SER A CA 1
ATOM 1710 C C . SER A 1 213 ? -3.089 -5.330 -7.278 1.00 80.38 213 SER A C 1
ATOM 1712 O O . SER A 1 213 ? -3.277 -6.393 -7.850 1.00 80.38 213 SER A O 1
ATOM 1714 N N . ALA A 1 214 ? -1.987 -5.101 -6.559 1.00 81.31 214 ALA A N 1
ATOM 1715 C CA . ALA A 1 214 ? -0.822 -5.983 -6.477 1.00 81.31 214 ALA A CA 1
ATOM 1716 C C . ALA A 1 214 ? -0.203 -6.349 -7.843 1.00 81.31 214 ALA A C 1
ATOM 1718 O O . ALA A 1 214 ? 0.632 -7.251 -7.938 1.00 81.31 214 ALA A O 1
ATOM 1719 N N . LYS A 1 215 ? -0.544 -5.613 -8.909 1.00 85.75 215 LYS A N 1
ATOM 1720 C CA . LYS A 1 215 ? -0.001 -5.836 -10.247 1.00 85.75 215 LYS A CA 1
ATOM 1721 C C . LYS A 1 215 ? 1.412 -5.269 -10.376 1.00 85.75 215 LYS A C 1
ATOM 1723 O O . LYS A 1 215 ? 1.712 -4.157 -9.932 1.00 85.75 215 LYS A O 1
ATOM 1728 N N . LEU A 1 216 ? 2.279 -6.049 -11.017 1.00 89.50 216 LEU A N 1
ATOM 1729 C CA . LEU A 1 216 ? 3.671 -5.697 -11.276 1.00 89.50 216 LEU A CA 1
ATOM 1730 C C . LEU A 1 216 ? 3.817 -4.885 -12.565 1.00 89.50 216 LEU A C 1
ATOM 1732 O O . LEU A 1 216 ? 3.225 -5.209 -13.595 1.00 89.50 216 LEU A O 1
ATOM 1736 N N . TYR A 1 217 ? 4.686 -3.880 -12.518 1.00 92.69 217 TYR A N 1
ATOM 1737 C CA . TYR A 1 217 ? 5.020 -3.020 -13.646 1.00 92.69 217 TYR A CA 1
ATOM 1738 C C . TYR A 1 217 ? 6.517 -2.721 -13.695 1.00 92.69 217 TYR A C 1
ATOM 1740 O O . TYR A 1 217 ? 7.233 -2.813 -12.697 1.00 92.69 217 TYR A O 1
ATOM 1748 N N . ALA A 1 218 ? 6.999 -2.324 -14.868 1.00 92.69 218 ALA A N 1
ATOM 1749 C CA . ALA A 1 218 ? 8.326 -1.748 -15.013 1.00 92.69 218 ALA A CA 1
ATOM 1750 C C . ALA A 1 218 ? 8.217 -0.221 -14.961 1.00 92.69 218 ALA A C 1
ATOM 1752 O O . ALA A 1 218 ? 7.481 0.378 -15.743 1.00 92.69 218 ALA A O 1
ATOM 1753 N N . ALA A 1 219 ? 8.971 0.413 -14.065 1.00 92.06 219 ALA A N 1
ATOM 1754 C CA . ALA A 1 219 ? 9.069 1.861 -13.973 1.00 92.06 219 ALA A CA 1
ATOM 1755 C C . ALA A 1 219 ? 10.444 2.327 -14.444 1.00 92.06 219 ALA A C 1
ATOM 1757 O O . ALA A 1 219 ? 11.474 1.965 -13.872 1.00 92.06 219 ALA A O 1
ATOM 1758 N N . LYS A 1 220 ? 10.465 3.168 -15.477 1.00 91.19 220 LYS A N 1
ATOM 1759 C CA . LYS A 1 220 ? 11.678 3.863 -15.908 1.00 91.19 220 LYS A CA 1
ATOM 1760 C C . LYS A 1 220 ? 11.768 5.218 -15.221 1.00 91.19 220 LYS A C 1
ATOM 1762 O O . LYS A 1 220 ? 10.909 6.070 -15.439 1.00 91.19 220 LYS A O 1
ATOM 1767 N N . VAL A 1 221 ? 12.830 5.424 -14.449 1.00 89.44 221 VAL A N 1
ATOM 1768 C CA . VAL A 1 221 ? 13.086 6.660 -13.701 1.00 89.44 221 VAL A CA 1
ATOM 1769 C C . VAL A 1 221 ? 13.873 7.645 -14.566 1.00 89.44 221 VAL A C 1
ATOM 1771 O O . VAL A 1 221 ? 14.921 7.305 -15.122 1.00 89.44 221 VAL A O 1
ATOM 1774 N N . PHE A 1 222 ? 13.392 8.886 -14.668 1.00 84.88 222 PHE A N 1
ATOM 1775 C CA . PHE A 1 222 ? 14.031 9.948 -15.444 1.00 84.88 222 PHE A CA 1
ATOM 1776 C C . PHE A 1 222 ? 14.706 10.970 -14.531 1.00 84.88 222 PHE A C 1
ATOM 1778 O O . PHE A 1 222 ? 14.084 11.538 -13.641 1.00 84.88 222 PHE A O 1
ATOM 1785 N N . GLY A 1 223 ? 15.974 11.282 -14.815 1.00 80.56 223 GLY A N 1
ATOM 1786 C CA . GLY A 1 223 ? 16.704 12.329 -14.090 1.00 80.56 223 GLY A CA 1
ATOM 1787 C C . GLY A 1 223 ? 16.329 13.761 -14.498 1.00 80.56 223 GLY A C 1
ATOM 1788 O O . GLY A 1 223 ? 16.568 14.695 -13.743 1.00 80.56 223 GLY A O 1
ATOM 1789 N N . LYS A 1 224 ? 15.750 13.960 -15.694 1.00 81.44 224 LYS A N 1
ATOM 1790 C CA . LYS A 1 224 ? 15.373 15.284 -16.224 1.00 81.44 224 LYS A CA 1
ATOM 1791 C C . LYS A 1 224 ? 13.911 15.306 -16.665 1.00 81.44 224 LYS A C 1
ATOM 1793 O O . LYS A 1 224 ? 13.503 14.508 -17.510 1.00 81.44 224 LYS A O 1
ATOM 1798 N N . ARG A 1 225 ? 13.151 16.292 -16.178 1.00 81.06 225 ARG A N 1
ATOM 1799 C CA . ARG A 1 225 ? 11.713 16.462 -16.467 1.00 81.06 225 ARG A CA 1
ATOM 1800 C C . ARG A 1 225 ? 11.404 16.733 -17.948 1.00 81.06 225 ARG A C 1
ATOM 1802 O O . ARG A 1 225 ? 10.400 16.248 -18.451 1.00 81.06 225 ARG A O 1
ATOM 1809 N N . ALA A 1 226 ? 12.287 17.420 -18.677 1.00 82.69 226 ALA A N 1
ATOM 1810 C CA . ALA A 1 226 ? 12.120 17.642 -20.120 1.00 82.69 226 ALA A CA 1
ATOM 1811 C C . ALA A 1 226 ? 12.181 16.330 -20.933 1.00 82.69 226 ALA A C 1
ATOM 1813 O O . ALA A 1 226 ? 11.373 16.109 -21.832 1.00 82.69 226 ALA A O 1
ATOM 1814 N N . ALA A 1 227 ? 13.098 15.417 -20.580 1.00 78.88 227 ALA A N 1
ATOM 1815 C CA . ALA A 1 227 ? 13.193 14.104 -21.225 1.00 78.88 227 ALA A CA 1
ATOM 1816 C C . ALA A 1 227 ? 11.936 13.254 -20.969 1.00 78.88 227 ALA A C 1
ATOM 1818 O O . ALA A 1 227 ? 11.467 12.540 -21.854 1.00 78.88 227 ALA A O 1
ATOM 1819 N N . PHE A 1 228 ? 11.372 13.379 -19.769 1.00 84.00 228 PHE A N 1
ATOM 1820 C CA . PHE A 1 228 ? 10.112 12.759 -19.379 1.00 84.00 228 PHE A CA 1
ATOM 1821 C C . PHE A 1 228 ? 8.915 13.302 -20.176 1.00 84.00 228 PHE A C 1
ATOM 1823 O O . PHE A 1 228 ? 8.179 12.515 -20.764 1.00 84.00 228 PHE A O 1
ATOM 1830 N N . GLN A 1 229 ? 8.764 14.625 -20.286 1.00 83.38 229 GLN A N 1
ATOM 1831 C CA . GLN A 1 229 ? 7.680 15.254 -21.058 1.00 83.38 229 GLN A CA 1
ATOM 1832 C C . GLN A 1 229 ? 7.732 14.889 -22.547 1.00 83.38 229 GLN A C 1
ATOM 1834 O O . GLN A 1 229 ? 6.713 14.527 -23.133 1.00 83.38 229 GLN A O 1
ATOM 1839 N N . ASN A 1 230 ? 8.923 14.898 -23.153 1.00 81.81 230 ASN A N 1
ATOM 1840 C CA . ASN A 1 230 ? 9.083 14.456 -24.539 1.00 81.81 230 ASN A CA 1
ATOM 1841 C C . ASN A 1 230 ? 8.642 12.998 -24.716 1.00 81.81 230 ASN A C 1
ATOM 1843 O O . ASN A 1 230 ? 7.966 12.663 -25.687 1.00 81.81 230 ASN A O 1
ATOM 1847 N N . LYS A 1 231 ? 8.983 12.124 -23.760 1.00 81.44 231 LYS A N 1
ATOM 1848 C CA . LYS A 1 231 ? 8.584 10.716 -23.807 1.00 81.44 231 LYS A CA 1
ATOM 1849 C C . LYS A 1 231 ? 7.074 10.534 -23.626 1.00 81.44 231 LYS A C 1
ATOM 1851 O O . LYS A 1 231 ? 6.503 9.718 -24.348 1.00 81.44 231 LYS A O 1
ATOM 1856 N N . MET A 1 232 ? 6.436 11.311 -22.742 1.00 82.06 232 MET A N 1
ATOM 1857 C CA . MET A 1 232 ? 4.974 11.340 -22.572 1.00 82.06 232 MET A CA 1
ATOM 1858 C C . MET A 1 232 ? 4.247 11.589 -23.883 1.00 82.06 232 MET A C 1
ATOM 1860 O O . MET A 1 232 ? 3.328 10.850 -24.222 1.00 82.06 232 MET A O 1
ATOM 1864 N N . ASN A 1 233 ? 4.676 12.603 -24.629 1.00 82.69 233 ASN A N 1
ATOM 1865 C CA . ASN A 1 233 ? 3.996 13.000 -25.859 1.00 82.69 233 ASN A CA 1
ATOM 1866 C C . ASN A 1 233 ? 4.070 11.924 -26.951 1.00 82.69 233 ASN A C 1
ATOM 1868 O O . ASN A 1 233 ? 3.174 11.838 -27.784 1.00 82.69 233 ASN A O 1
ATOM 1872 N N . ILE A 1 234 ? 5.115 11.094 -26.934 1.00 82.88 234 ILE A N 1
ATOM 1873 C CA . ILE A 1 234 ? 5.325 10.045 -27.936 1.00 82.88 234 ILE A CA 1
ATOM 1874 C C . ILE A 1 234 ? 4.591 8.760 -27.547 1.00 82.88 234 ILE A C 1
ATOM 1876 O O . ILE A 1 234 ? 3.870 8.195 -28.359 1.00 82.88 234 ILE A O 1
ATOM 1880 N N . ILE A 1 235 ? 4.789 8.267 -26.320 1.00 84.19 235 ILE A N 1
ATOM 1881 C CA . ILE A 1 235 ? 4.406 6.890 -25.976 1.00 84.19 235 ILE A CA 1
ATOM 1882 C C . ILE A 1 235 ? 2.926 6.732 -25.610 1.00 84.19 235 ILE A C 1
ATOM 1884 O O . ILE A 1 235 ? 2.392 5.641 -25.757 1.00 84.19 235 ILE A O 1
ATOM 1888 N N . ARG A 1 236 ? 2.243 7.812 -25.199 1.00 81.44 236 ARG A N 1
ATOM 1889 C CA . ARG A 1 236 ? 0.813 7.771 -24.832 1.00 81.44 236 ARG A CA 1
ATOM 1890 C C . ARG A 1 236 ? -0.097 7.289 -25.960 1.00 81.44 236 ARG A C 1
ATOM 1892 O O . ARG A 1 236 ? -1.153 6.740 -25.683 1.00 81.44 236 ARG A O 1
ATOM 1899 N N . ASN A 1 237 ? 0.311 7.508 -27.208 1.00 83.56 237 ASN A N 1
ATOM 1900 C CA . ASN A 1 237 ? -0.507 7.228 -28.388 1.00 83.56 237 ASN A CA 1
ATOM 1901 C C . ASN A 1 237 ? -0.052 5.973 -29.147 1.00 83.56 237 ASN A C 1
ATOM 1903 O O . ASN A 1 237 ? -0.544 5.712 -30.242 1.00 83.56 237 ASN A O 1
ATOM 1907 N N . ILE A 1 238 ? 0.906 5.214 -28.608 1.00 85.06 238 ILE A N 1
ATOM 1908 C CA . ILE A 1 238 ? 1.404 3.993 -29.241 1.00 85.06 238 ILE A CA 1
ATOM 1909 C C . ILE A 1 238 ? 0.735 2.803 -28.560 1.00 85.06 238 ILE A C 1
ATOM 1911 O O . ILE A 1 238 ? 0.980 2.539 -27.388 1.00 85.06 238 ILE A O 1
ATOM 1915 N N . SER A 1 239 ? -0.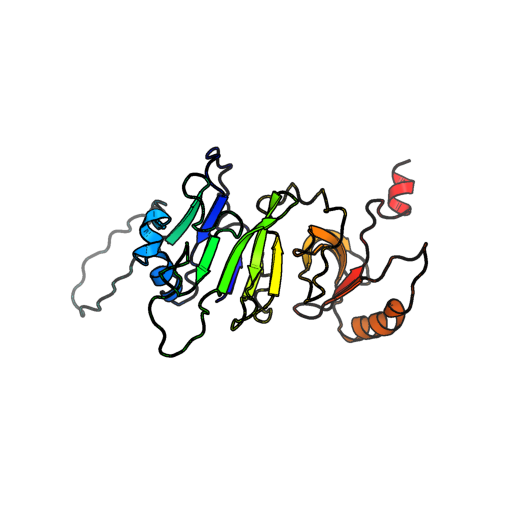083 2.071 -29.313 1.00 86.50 239 SER A N 1
ATOM 1916 C CA . SER A 1 239 ? -0.680 0.809 -28.878 1.00 86.50 239 SER A CA 1
ATOM 1917 C C . SER A 1 239 ? -0.532 -0.218 -29.994 1.00 86.50 239 SER A C 1
ATOM 1919 O O . SER A 1 239 ? -0.991 -0.002 -31.117 1.00 86.50 239 SER A O 1
ATOM 1921 N N . HIS A 1 240 ? 0.181 -1.308 -29.715 1.00 89.19 240 HIS A N 1
ATOM 1922 C CA . HIS A 1 240 ? 0.414 -2.385 -30.670 1.00 89.19 240 HIS A CA 1
ATOM 1923 C C . HIS A 1 240 ? 0.779 -3.674 -29.929 1.00 89.19 240 HIS A C 1
ATOM 1925 O O . HIS A 1 240 ? 1.558 -3.629 -28.985 1.00 89.19 240 HIS A O 1
ATOM 1931 N N . ARG A 1 241 ? 0.310 -4.834 -30.410 1.00 90.31 241 ARG A N 1
ATOM 1932 C CA . ARG A 1 241 ? 0.509 -6.152 -29.762 1.00 90.31 241 ARG A CA 1
ATOM 1933 C C . ARG A 1 241 ? 1.976 -6.502 -29.460 1.00 90.31 241 ARG A C 1
ATOM 1935 O O . ARG A 1 241 ? 2.244 -7.286 -28.563 1.00 90.31 241 ARG A O 1
ATOM 1942 N N . HIS A 1 242 ? 2.913 -5.966 -30.235 1.00 90.44 242 HIS A N 1
ATOM 1943 C CA . HIS A 1 242 ? 4.348 -6.270 -30.131 1.00 90.44 242 HIS A CA 1
ATOM 1944 C C . HIS A 1 242 ? 5.168 -5.094 -29.572 1.00 90.44 242 HIS A C 1
ATOM 1946 O O . HIS A 1 242 ? 6.389 -5.073 -29.713 1.00 90.44 242 HIS A O 1
ATOM 1952 N N . ILE A 1 243 ? 4.509 -4.081 -29.004 1.00 88.25 243 ILE A N 1
ATOM 1953 C CA . ILE A 1 243 ? 5.158 -2.938 -28.362 1.00 88.25 243 ILE A CA 1
ATOM 1954 C C . ILE A 1 243 ? 4.743 -2.938 -26.898 1.00 88.25 243 ILE A C 1
ATOM 1956 O O . ILE A 1 243 ? 3.560 -3.058 -26.608 1.00 88.25 243 ILE A O 1
ATOM 1960 N N . VAL A 1 244 ? 5.727 -2.754 -26.014 1.00 88.81 244 VAL A N 1
ATOM 1961 C CA . VAL A 1 244 ? 5.507 -2.647 -24.569 1.00 88.81 244 VAL A CA 1
ATOM 1962 C C . VAL A 1 244 ? 4.433 -1.601 -24.278 1.00 88.81 244 VAL A C 1
ATOM 1964 O O . VAL A 1 244 ? 4.596 -0.428 -24.632 1.00 88.81 244 VAL A O 1
ATOM 1967 N N . GLU A 1 245 ? 3.364 -2.031 -23.620 1.00 90.12 245 GLU A N 1
ATOM 1968 C CA . GLU A 1 245 ? 2.230 -1.187 -23.280 1.00 90.12 245 GLU A CA 1
ATOM 1969 C C . GLU A 1 245 ? 2.627 -0.090 -22.283 1.00 90.12 245 GLU A C 1
ATOM 1971 O O . GLU A 1 245 ? 3.270 -0.322 -21.251 1.00 90.12 245 GLU A O 1
ATOM 1976 N N . PHE A 1 246 ? 2.219 1.136 -22.607 1.00 90.44 246 PHE A N 1
ATOM 1977 C CA . PHE A 1 246 ? 2.279 2.268 -21.701 1.00 90.44 246 PHE A CA 1
ATOM 1978 C C . PHE A 1 246 ? 1.104 2.225 -20.717 1.00 90.44 246 PHE A C 1
ATOM 1980 O O . PHE A 1 246 ? -0.042 2.101 -21.135 1.00 90.44 246 PHE A O 1
ATOM 1987 N N . VAL A 1 247 ? 1.393 2.388 -19.423 1.00 89.56 247 VAL A N 1
ATOM 1988 C CA . VAL A 1 247 ? 0.391 2.289 -18.351 1.00 89.56 247 VAL A CA 1
ATOM 1989 C C . VAL A 1 247 ? 0.100 3.654 -17.739 1.00 89.56 247 VAL A C 1
ATOM 1991 O O . VAL A 1 247 ? -1.045 4.097 -17.745 1.00 89.56 247 VAL A O 1
ATOM 1994 N N . ASP A 1 248 ? 1.122 4.329 -17.206 1.00 88.56 248 ASP A N 1
ATOM 1995 C CA . ASP A 1 248 ? 0.936 5.591 -16.484 1.00 88.56 248 ASP A CA 1
ATOM 1996 C C . ASP A 1 248 ? 2.228 6.422 -16.390 1.00 88.56 248 ASP A C 1
ATOM 1998 O O . ASP A 1 248 ? 3.334 5.964 -16.695 1.00 88.56 248 ASP A O 1
ATOM 2002 N N . PHE A 1 249 ? 2.093 7.667 -15.942 1.00 87.25 249 PHE A N 1
ATOM 2003 C CA . PHE A 1 249 ? 3.189 8.537 -15.565 1.00 87.25 249 PHE A CA 1
ATOM 2004 C C . PHE A 1 249 ? 3.034 9.076 -14.148 1.00 87.25 249 PHE A C 1
ATOM 2006 O O . PHE A 1 249 ? 2.029 9.696 -13.811 1.00 87.25 249 PHE A O 1
ATOM 2013 N N . VAL A 1 250 ? 4.111 8.982 -13.372 1.00 82.69 250 VAL A N 1
ATOM 2014 C CA . VAL A 1 250 ? 4.158 9.483 -11.995 1.00 82.69 250 VAL A CA 1
ATOM 2015 C C . VAL A 1 250 ? 5.214 10.570 -11.857 1.00 82.69 250 VAL A C 1
ATOM 2017 O O . VAL A 1 250 ? 6.298 10.465 -12.421 1.00 82.69 250 VAL A O 1
ATOM 2020 N N . ASP A 1 251 ? 4.891 11.628 -11.114 1.00 77.44 251 ASP A N 1
ATOM 2021 C CA . ASP A 1 251 ? 5.743 12.818 -10.943 1.00 77.44 251 ASP A CA 1
ATOM 2022 C C . ASP A 1 251 ? 5.806 13.297 -9.475 1.00 77.44 251 ASP A C 1
ATOM 2024 O O . ASP A 1 251 ? 6.178 14.428 -9.182 1.00 77.44 251 ASP A O 1
ATOM 2028 N N . GLU A 1 252 ? 5.415 12.448 -8.518 1.00 64.88 252 GLU A N 1
ATOM 2029 C CA . GLU A 1 252 ? 5.268 12.837 -7.104 1.00 64.88 252 GLU A CA 1
ATOM 2030 C C . GLU A 1 252 ? 6.605 12.859 -6.326 1.00 64.88 252 GLU A C 1
ATOM 2032 O O . GLU A 1 252 ? 6.735 13.543 -5.307 1.00 64.88 252 GLU A O 1
ATOM 2037 N N . HIS A 1 253 ? 7.633 12.163 -6.825 1.00 62.94 253 HIS A N 1
ATOM 2038 C CA . HIS A 1 253 ? 8.972 12.096 -6.212 1.00 62.94 253 HIS A CA 1
ATOM 2039 C C . HIS A 1 253 ? 10.089 12.232 -7.247 1.00 62.94 253 HIS A C 1
ATOM 2041 O O . HIS A 1 253 ? 10.990 13.058 -7.111 1.00 62.94 253 HIS A O 1
ATOM 2047 N N . SER A 1 254 ? 9.998 11.432 -8.305 1.00 74.38 254 SER A N 1
ATOM 2048 C CA . SER A 1 254 ? 10.818 11.515 -9.505 1.00 74.38 254 SER A CA 1
ATOM 2049 C C . SER A 1 254 ? 9.923 11.234 -10.712 1.00 74.38 254 SER A C 1
ATOM 2051 O O . SER A 1 254 ? 8.968 10.466 -10.575 1.00 74.38 254 SER A O 1
ATOM 2053 N N . PRO A 1 255 ? 10.190 11.836 -11.883 1.00 85.75 255 PRO A N 1
ATOM 2054 C CA . PRO A 1 255 ? 9.422 11.535 -13.079 1.00 85.75 255 PRO A CA 1
ATOM 2055 C C . PRO A 1 255 ? 9.655 10.079 -13.496 1.00 85.75 255 PRO A C 1
ATOM 2057 O O . PRO A 1 255 ? 10.793 9.677 -13.759 1.00 85.75 255 PRO A O 1
ATOM 2060 N N . GLN A 1 256 ? 8.588 9.288 -13.543 1.00 88.62 256 GLN A N 1
ATOM 2061 C CA . GLN A 1 256 ? 8.614 7.859 -13.840 1.00 88.62 256 GLN A CA 1
ATOM 2062 C C . GLN A 1 256 ? 7.593 7.499 -14.914 1.00 88.62 256 GLN A C 1
ATOM 2064 O O . GLN A 1 256 ? 6.444 7.933 -14.863 1.00 88.62 256 GLN A O 1
ATOM 2069 N N . MET A 1 257 ? 8.017 6.691 -15.883 1.00 90.50 257 MET A N 1
ATOM 2070 C CA . MET A 1 257 ? 7.129 6.087 -16.878 1.00 90.50 257 MET A CA 1
ATOM 2071 C C . MET A 1 257 ? 6.856 4.648 -16.477 1.00 90.50 257 MET A C 1
ATOM 2073 O O . MET A 1 257 ? 7.801 3.864 -16.374 1.00 90.50 257 MET A O 1
ATOM 2077 N N . ILE A 1 258 ? 5.584 4.330 -16.281 1.00 91.75 258 ILE A N 1
ATOM 2078 C CA . ILE A 1 258 ? 5.103 3.004 -15.926 1.00 91.75 258 ILE A CA 1
ATOM 2079 C C . ILE A 1 258 ? 4.688 2.283 -17.206 1.00 91.75 258 ILE A C 1
ATOM 2081 O O . ILE A 1 258 ? 3.949 2.818 -18.035 1.00 91.75 258 ILE A O 1
ATOM 2085 N N . THR A 1 259 ? 5.191 1.068 -17.365 1.00 91.94 259 THR A N 1
ATOM 2086 C CA . THR A 1 259 ? 4.924 0.180 -18.498 1.00 91.94 259 THR A CA 1
ATOM 2087 C C . THR A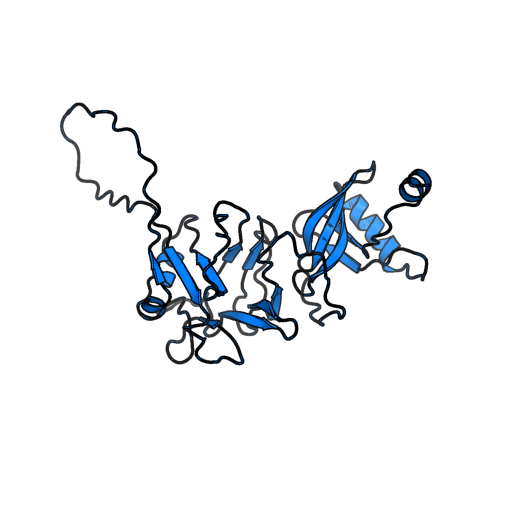 1 259 ? 4.637 -1.226 -18.002 1.00 91.94 259 THR A C 1
ATOM 2089 O O . THR A 1 259 ? 5.007 -1.566 -16.873 1.00 91.94 259 THR A O 1
ATOM 2092 N N . GLU A 1 260 ? 4.029 -2.063 -18.841 1.00 91.88 260 GLU A N 1
ATOM 2093 C CA . GLU A 1 260 ? 3.888 -3.485 -18.521 1.00 91.88 260 GLU A CA 1
ATOM 2094 C C . GLU A 1 260 ? 5.243 -4.123 -18.164 1.00 91.88 260 GLU A C 1
ATOM 2096 O O . GLU A 1 260 ? 6.305 -3.755 -18.680 1.00 91.88 260 GLU A O 1
ATOM 2101 N N . TYR A 1 261 ? 5.214 -5.069 -17.228 1.00 91.81 261 TYR A N 1
ATOM 2102 C CA . TYR A 1 261 ? 6.389 -5.844 -16.868 1.00 91.81 261 TYR A CA 1
ATOM 2103 C C . TYR A 1 261 ? 6.439 -7.138 -17.684 1.00 91.81 261 TYR A C 1
ATOM 2105 O O . TYR A 1 261 ? 5.524 -7.952 -17.617 1.00 91.81 261 TYR A O 1
ATOM 2113 N N . LEU A 1 262 ? 7.546 -7.353 -18.401 1.00 89.69 262 LEU A N 1
ATOM 2114 C CA . LEU A 1 262 ? 7.800 -8.584 -19.148 1.00 89.69 262 LEU A CA 1
ATOM 2115 C C . LEU A 1 262 ? 8.799 -9.479 -18.384 1.00 89.69 262 LEU A C 1
ATOM 2117 O O . LEU A 1 262 ? 9.981 -9.126 -18.281 1.00 89.69 262 LEU A O 1
ATOM 2121 N N . PRO A 1 263 ? 8.374 -10.644 -17.851 1.00 84.94 263 PRO A N 1
ATOM 2122 C CA . PRO A 1 263 ? 9.222 -11.492 -17.009 1.00 84.94 263 PRO A CA 1
ATOM 2123 C C . PRO A 1 263 ? 10.361 -12.173 -17.777 1.00 84.94 263 PRO A C 1
ATOM 2125 O O . PRO A 1 263 ? 11.416 -12.423 -17.195 1.00 84.94 263 PRO A O 1
ATOM 2128 N N . GLY A 1 264 ? 10.191 -12.394 -19.087 1.00 81.88 264 GLY A N 1
ATOM 2129 C CA . GLY A 1 264 ? 11.203 -12.987 -19.972 1.00 81.88 264 GLY A CA 1
ATOM 2130 C C . GLY A 1 264 ? 12.457 -12.129 -20.184 1.00 81.88 264 GLY A C 1
ATOM 2131 O O . GLY A 1 264 ? 13.404 -12.565 -20.826 1.00 81.88 264 GLY A O 1
ATOM 2132 N N . GLY A 1 265 ? 12.503 -10.910 -19.640 1.00 82.69 265 GLY A N 1
ATOM 2133 C CA . GLY A 1 265 ? 13.693 -10.070 -19.710 1.00 82.69 265 GLY A CA 1
ATOM 2134 C C . GLY A 1 265 ? 13.997 -9.593 -21.131 1.00 82.69 265 GLY A C 1
ATOM 2135 O O . GLY A 1 265 ? 13.102 -9.159 -21.850 1.00 82.69 265 GLY A O 1
ATOM 2136 N N . ASN A 1 266 ? 15.278 -9.589 -21.510 1.00 83.38 266 ASN A N 1
ATOM 2137 C CA . ASN A 1 266 ? 15.714 -9.127 -22.827 1.00 83.38 266 ASN A CA 1
ATOM 2138 C C . ASN A 1 266 ? 16.294 -10.278 -23.661 1.00 83.38 266 ASN A C 1
ATOM 2140 O O . ASN A 1 266 ? 16.836 -11.242 -23.122 1.00 83.38 266 ASN A O 1
ATOM 2144 N N . LEU A 1 267 ? 16.205 -10.135 -24.986 1.00 83.94 267 LEU A N 1
ATOM 2145 C CA . LEU A 1 267 ? 16.646 -11.157 -25.940 1.00 83.94 267 LEU A CA 1
ATOM 2146 C C . LEU A 1 267 ? 18.134 -11.502 -25.802 1.00 83.94 267 LEU A C 1
ATOM 2148 O O . LEU A 1 267 ? 18.514 -12.647 -26.001 1.00 83.94 267 LEU A O 1
ATOM 2152 N N . GLU A 1 268 ? 18.978 -10.535 -25.434 1.00 82.12 268 GLU A N 1
ATOM 2153 C CA . GLU A 1 268 ? 20.415 -10.764 -25.250 1.00 82.12 268 GLU A CA 1
ATOM 2154 C C . GLU A 1 268 ? 20.697 -11.743 -24.100 1.00 82.12 268 GLU A C 1
ATOM 2156 O O . GLU A 1 268 ? 21.531 -12.638 -24.229 1.00 82.12 268 GLU A O 1
ATOM 2161 N N . LYS A 1 269 ? 19.999 -11.584 -22.970 1.00 80.12 269 LYS A N 1
ATOM 2162 C CA . LYS A 1 269 ? 20.123 -12.482 -21.819 1.00 80.12 269 LYS A CA 1
ATOM 2163 C C . LYS A 1 269 ? 19.573 -13.864 -22.133 1.00 80.12 269 LYS A C 1
ATOM 2165 O O . LYS A 1 269 ? 20.197 -14.838 -21.735 1.00 80.12 269 LYS A O 1
ATOM 2170 N N . GLU A 1 270 ? 18.452 -13.942 -22.846 1.00 79.38 270 GLU A N 1
ATOM 2171 C CA . GLU A 1 270 ? 17.881 -15.225 -23.268 1.00 79.38 270 GLU A CA 1
ATOM 2172 C C . GLU A 1 270 ? 18.800 -15.954 -24.253 1.00 79.38 270 GLU A C 1
ATOM 2174 O O . GLU A 1 270 ? 19.040 -17.144 -24.098 1.00 79.38 270 GLU A O 1
ATOM 2179 N N . HIS A 1 271 ? 19.425 -15.242 -25.194 1.00 78.75 271 HIS A N 1
ATOM 2180 C CA . HIS A 1 271 ? 20.393 -15.848 -26.108 1.00 78.75 271 HIS A CA 1
ATOM 2181 C C . HIS A 1 271 ? 21.619 -16.421 -25.380 1.00 78.75 271 HIS A C 1
ATOM 2183 O O . HIS A 1 271 ? 22.087 -17.491 -25.738 1.00 78.75 271 HIS A O 1
ATOM 2189 N N . LYS A 1 272 ? 22.109 -15.744 -24.333 1.00 81.88 272 LYS A N 1
ATOM 2190 C CA . LYS A 1 272 ? 23.247 -16.200 -23.511 1.00 81.88 272 LYS A CA 1
ATOM 2191 C C . LYS A 1 272 ? 22.916 -17.359 -22.557 1.00 81.88 272 LYS A C 1
ATOM 2193 O O . LYS A 1 272 ? 23.822 -17.856 -21.894 1.00 81.88 272 LYS A O 1
ATOM 2198 N N . ARG A 1 273 ? 21.637 -17.724 -22.407 1.00 75.50 273 ARG A N 1
ATOM 2199 C CA . ARG A 1 273 ? 21.184 -18.856 -21.575 1.00 75.50 273 ARG A CA 1
ATOM 2200 C C . ARG A 1 273 ? 21.172 -20.188 -22.333 1.00 75.50 273 ARG A C 1
ATOM 2202 O O . ARG A 1 273 ? 21.043 -21.224 -21.685 1.00 75.50 273 ARG A O 1
ATOM 2209 N N . HIS A 1 274 ? 21.296 -20.141 -23.657 1.00 56.22 274 HIS A N 1
ATOM 2210 C CA . HIS A 1 274 ? 21.441 -21.289 -24.551 1.00 56.22 274 HIS A CA 1
ATOM 2211 C C . HIS A 1 274 ? 22.908 -21.500 -24.927 1.00 56.22 274 HIS A C 1
ATOM 2213 O O . HIS A 1 274 ? 23.267 -22.676 -25.153 1.00 56.22 274 HIS A O 1
#

Secondary structure (DSSP, 8-state):
-EEEE-SSSS--------TTEEEEEE---SS-SHHHHHHTSGGGTTTEEE--PPPP-----PPPP--------------PPEEEEEETTB--SSTTT-EEEES-SSS-SEE--S--SS-SS-SEEEEEEE-TTS-EEEEE-SSSS-BEEEETTBTTTSPPBSS-EEE--S-GGGTT---SS-----S---EEEEEEEEEETTEEEEEEEETTT--EEEEEE-S-HHHHHHHHHHHTT---TTSPPEEEEE-SSS-EEEEE--TT--HHHHHTT-

Nearest PDB structures (foldseek):
  4hyh-assembly1_A  TM=9.012E-01  e=4.116E-04  Homo sapiens
  7bko-assembly1_A  TM=8.801E-01  e=3.107E-04  Homo sapiens
  1ke8-assembly1_A  TM=8.588E-01  e=4.874E-04  Homo sapiens
  4fkr-assembly1_A  TM=8.597E-01  e=7.646E-04  Homo sapiens
  2w06-assembly1_A  TM=8.575E-01  e=2.357E-03  Homo sapiens

Foldseek 3Di:
DEQEAADPVPPVPPVPPPPFFDDKGWDDPPPDCLQVVQCPPPLNVVQKDWDPPDPDPPPDDDDDDDDDDDDDVPPPPDPTIIMGTDTNVDWAPDQVFAAFEACDDPHGNGHSDPDDPPDQTHRGQWGWHADPVRFIKIFGAAPHCAYQYDYNCFSVQPHGDHGAIFGDCSDLVPLPDFDPDDDDDPGDFGWDFRAWLDQDPQATWTWTARRRRSAIWIKGFGPDVVVLVVCCVPQVPDDDPPDWHWDDWDPSPTTITITHDDPVRDPVVVVVVD

Organism: NCBI:txid1447872